Protein AF-A0A9E7F274-F1 (afdb_monomer)

Structure (mmCIF, N/CA/C/O backbone):
data_AF-A0A9E7F274-F1
#
_entry.id   AF-A0A9E7F274-F1
#
loop_
_atom_site.group_PDB
_atom_site.id
_atom_site.type_symbol
_atom_site.label_atom_id
_atom_site.label_alt_id
_atom_site.label_comp_id
_atom_site.label_asym_id
_atom_site.label_entity_id
_atom_site.label_seq_id
_atom_site.pdbx_PDB_ins_code
_atom_site.Cartn_x
_atom_site.Cartn_y
_atom_site.Cartn_z
_atom_site.occupancy
_atom_site.B_iso_or_equiv
_atom_site.auth_seq_id
_atom_site.auth_comp_id
_atom_site.auth_asym_id
_atom_site.auth_atom_id
_atom_site.pdbx_PDB_model_num
ATOM 1 N N . MET A 1 1 ? -22.987 -0.717 22.201 1.00 33.88 1 MET A N 1
ATOM 2 C CA . MET A 1 1 ? -22.288 -2.010 22.036 1.00 33.88 1 MET A CA 1
ATOM 3 C C . MET A 1 1 ? -21.193 -1.943 20.973 1.00 33.88 1 MET A C 1
ATOM 5 O O . MET A 1 1 ? -20.108 -2.429 21.254 1.00 33.88 1 MET A O 1
ATOM 9 N N . GLY A 1 2 ? -21.383 -1.214 19.862 1.00 38.44 2 GLY A N 1
ATOM 10 C CA . GLY A 1 2 ? -20.355 -1.051 18.817 1.00 38.44 2 GLY A CA 1
ATOM 11 C C . GLY A 1 2 ? -18.980 -0.506 19.251 1.00 38.44 2 GLY A C 1
ATOM 12 O O . GLY A 1 2 ? -17.988 -0.836 18.621 1.00 38.44 2 GLY A O 1
ATOM 13 N N . ALA A 1 3 ? -18.860 0.258 20.346 1.00 43.53 3 ALA A N 1
ATOM 14 C CA . ALA A 1 3 ? -17.564 0.789 20.802 1.00 43.53 3 ALA A CA 1
ATOM 15 C C . ALA A 1 3 ? -16.635 -0.263 21.448 1.00 43.53 3 ALA A C 1
ATOM 17 O O . ALA A 1 3 ? -15.419 -0.171 21.305 1.00 43.53 3 ALA A O 1
ATOM 18 N N . LEU A 1 4 ? -17.189 -1.260 22.153 1.00 42.47 4 LEU A N 1
ATOM 19 C CA . LEU A 1 4 ? -16.413 -2.358 22.758 1.00 42.47 4 LEU A CA 1
ATOM 20 C C . LEU A 1 4 ? -15.927 -3.335 21.685 1.00 42.47 4 LEU A C 1
ATOM 22 O O . LEU A 1 4 ? -14.764 -3.720 21.678 1.00 42.47 4 LEU A O 1
ATOM 26 N N . LEU A 1 5 ? -16.815 -3.641 20.742 1.00 50.41 5 LEU A N 1
ATOM 27 C CA . LEU A 1 5 ? -16.550 -4.424 19.541 1.00 50.41 5 LEU A CA 1
ATOM 28 C C . LEU A 1 5 ? -15.514 -3.763 18.631 1.00 50.41 5 LEU A C 1
ATOM 30 O O . LEU A 1 5 ? -14.523 -4.387 18.271 1.00 50.41 5 LEU A O 1
ATOM 34 N N . SER A 1 6 ? -15.690 -2.475 18.331 1.00 49.75 6 SER A N 1
ATOM 35 C CA . SER A 1 6 ? -14.724 -1.700 17.549 1.00 49.75 6 SER A CA 1
ATOM 36 C C . SER A 1 6 ? -13.352 -1.663 18.228 1.00 49.75 6 SER A C 1
ATOM 38 O O . SER A 1 6 ? -12.343 -1.918 17.582 1.00 49.75 6 SER A O 1
ATOM 40 N N . ARG A 1 7 ? -13.300 -1.457 19.555 1.00 53.03 7 ARG A N 1
ATOM 41 C CA . ARG A 1 7 ? -12.049 -1.534 20.332 1.00 53.03 7 ARG A CA 1
ATOM 42 C C . ARG A 1 7 ? -11.397 -2.912 20.299 1.00 53.03 7 ARG A C 1
ATOM 44 O O . ARG A 1 7 ? -10.175 -2.991 20.278 1.00 53.03 7 ARG A O 1
ATOM 51 N N . PHE A 1 8 ? -12.191 -3.975 20.338 1.00 57.56 8 PHE A N 1
ATOM 52 C CA . PHE A 1 8 ? -11.697 -5.345 20.283 1.00 57.56 8 PHE A CA 1
ATOM 53 C C . PHE A 1 8 ? -11.070 -5.659 18.918 1.00 57.56 8 PHE A C 1
ATOM 55 O O . PHE A 1 8 ? -9.929 -6.115 18.864 1.00 57.56 8 PHE A O 1
ATOM 62 N N . TRP A 1 9 ? -11.767 -5.336 17.825 1.00 53.75 9 TRP A N 1
ATOM 63 C CA . TRP A 1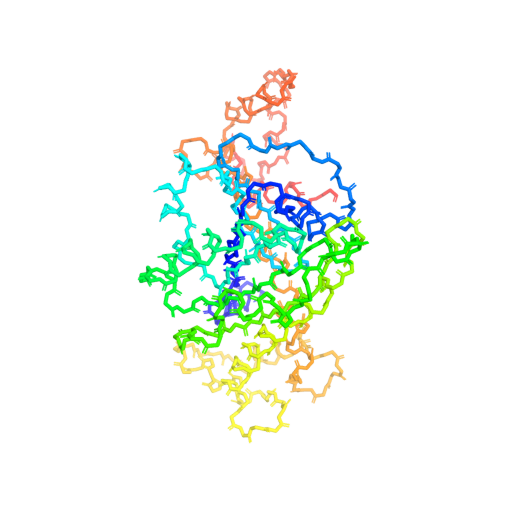 9 ? -11.236 -5.506 16.471 1.00 53.75 9 TRP A CA 1
ATOM 64 C C . TRP A 1 9 ? -10.012 -4.620 16.224 1.00 53.75 9 TRP A C 1
ATOM 66 O O . TRP A 1 9 ? -9.032 -5.103 15.680 1.00 53.75 9 TRP A O 1
ATOM 76 N N . PHE A 1 10 ? -10.015 -3.376 16.711 1.00 52.19 10 PHE A N 1
ATOM 77 C CA . PHE A 1 10 ? -8.857 -2.478 16.647 1.00 52.19 10 PHE A CA 1
ATOM 78 C C . PHE A 1 10 ? -7.639 -3.014 17.418 1.00 52.19 10 PHE A C 1
ATOM 80 O O . PHE A 1 10 ? -6.504 -2.850 16.986 1.00 52.19 10 PHE A O 1
ATOM 87 N N . MET A 1 11 ? -7.857 -3.666 18.565 1.00 54.25 11 MET A N 1
ATOM 88 C CA . MET A 1 11 ? -6.778 -4.257 19.366 1.00 54.25 11 MET A CA 1
ATOM 89 C C . MET A 1 11 ? -6.127 -5.455 18.670 1.00 54.25 11 MET A C 1
ATOM 91 O O . MET A 1 11 ? -4.929 -5.678 18.824 1.00 54.25 11 MET A O 1
ATOM 95 N N . LEU A 1 12 ? -6.920 -6.236 17.942 1.00 47.38 12 LEU A N 1
ATOM 96 C CA . LEU A 1 12 ? -6.452 -7.415 17.222 1.00 47.38 12 LEU A CA 1
ATOM 97 C C . LEU A 1 12 ? -5.895 -7.103 15.842 1.00 47.38 12 LEU A C 1
ATOM 99 O O . LEU A 1 12 ? -4.983 -7.785 15.381 1.00 47.38 12 LEU A O 1
ATOM 103 N N . PHE A 1 13 ? -6.453 -6.081 15.208 1.00 50.09 13 PHE A N 1
ATOM 104 C CA . PHE A 1 13 ? -6.160 -5.688 13.844 1.00 50.09 13 PHE A CA 1
ATOM 105 C C . PHE A 1 13 ? -6.074 -4.163 13.769 1.00 50.09 13 PHE A C 1
ATOM 107 O O . PHE A 1 13 ? -7.011 -3.505 13.303 1.00 50.09 13 PHE A O 1
ATOM 114 N N . PRO A 1 14 ? -4.975 -3.579 14.275 1.00 47.38 14 PRO A N 1
ATOM 115 C CA . PRO A 1 14 ? -4.680 -2.178 14.017 1.00 47.38 14 PRO A CA 1
ATOM 116 C C . PRO A 1 14 ? -4.651 -1.923 12.501 1.00 47.38 14 PRO A C 1
ATOM 118 O O . PRO A 1 14 ? -4.362 -2.832 11.721 1.00 47.38 14 PRO A O 1
ATOM 121 N N . ALA A 1 15 ? -4.972 -0.698 12.072 1.00 44.91 15 ALA A N 1
ATOM 122 C CA . ALA A 1 15 ? -4.818 -0.331 10.669 1.00 44.91 15 ALA A CA 1
ATOM 123 C C . ALA A 1 15 ? -3.362 -0.567 10.247 1.00 44.91 15 ALA A C 1
ATOM 125 O O . ALA A 1 15 ? -2.428 -0.060 10.869 1.00 44.91 15 ALA A O 1
ATOM 126 N N . ASN A 1 16 ? -3.173 -1.386 9.214 1.00 49.69 16 ASN A N 1
ATOM 127 C CA . ASN A 1 16 ? -1.846 -1.656 8.690 1.00 49.69 16 ASN A CA 1
ATOM 128 C C . ASN A 1 16 ? -1.448 -0.504 7.757 1.00 49.69 16 ASN A C 1
ATOM 130 O O . ASN A 1 16 ? -1.901 -0.424 6.613 1.00 49.69 16 ASN A O 1
ATOM 134 N N . GLU A 1 17 ? -0.595 0.392 8.248 1.00 51.53 17 GLU A N 1
ATOM 135 C CA . GLU A 1 17 ? 0.068 1.411 7.435 1.00 51.53 17 GLU A CA 1
ATOM 136 C C . GLU A 1 17 ? 1.253 0.792 6.679 1.00 51.53 17 GLU A C 1
ATOM 138 O O . GLU A 1 17 ? 2.284 0.455 7.267 1.00 51.53 17 GLU A O 1
ATOM 143 N N . TYR A 1 18 ? 1.152 0.668 5.352 1.00 59.50 18 TYR A N 1
ATOM 144 C CA . TYR A 1 18 ? 2.248 0.132 4.539 1.00 59.50 18 TYR A CA 1
ATOM 145 C C . TYR A 1 18 ? 3.101 1.244 3.951 1.00 59.50 18 TYR A C 1
ATOM 147 O O . TYR A 1 18 ? 2.911 1.711 2.829 1.00 59.50 18 TYR A O 1
ATOM 155 N N . LYS A 1 19 ? 4.155 1.598 4.674 1.00 62.47 19 LYS A N 1
ATOM 156 C CA . LYS A 1 19 ? 5.195 2.471 4.138 1.00 62.47 19 LYS A CA 1
ATOM 157 C C . LYS A 1 19 ? 5.901 1.850 2.921 1.00 62.47 19 LYS A C 1
ATOM 159 O O . LYS A 1 19 ? 6.598 0.841 3.059 1.00 62.47 19 LYS A O 1
ATOM 164 N N . ILE A 1 20 ? 5.768 2.477 1.747 1.00 68.31 20 ILE A N 1
ATOM 165 C CA . ILE A 1 20 ? 6.494 2.106 0.522 1.00 68.31 20 ILE A CA 1
ATOM 166 C C . ILE A 1 20 ? 7.382 3.242 0.051 1.00 68.31 20 ILE A C 1
ATOM 168 O O . ILE A 1 20 ? 6.904 4.314 -0.291 1.00 68.31 20 ILE A O 1
ATOM 172 N N . VAL A 1 21 ? 8.669 2.960 -0.105 1.00 73.81 21 VAL A N 1
ATOM 173 C CA . VAL A 1 21 ? 9.634 3.946 -0.597 1.00 73.81 21 VAL A CA 1
ATOM 174 C C . VAL A 1 21 ? 9.873 3.746 -2.087 1.00 73.81 21 VAL A C 1
ATOM 176 O O . VAL A 1 21 ? 10.185 2.640 -2.522 1.00 73.81 21 VAL A O 1
ATOM 179 N N . VAL A 1 22 ? 9.780 4.816 -2.880 1.00 76.06 22 VAL A N 1
ATOM 180 C CA . VAL A 1 22 ? 10.100 4.780 -4.314 1.00 76.06 22 VAL A CA 1
ATOM 181 C C . VAL A 1 22 ? 11.490 5.369 -4.548 1.00 76.06 22 VAL A C 1
ATOM 183 O O . VAL A 1 22 ? 11.760 6.520 -4.242 1.00 76.06 22 VAL A O 1
ATOM 186 N N . VAL A 1 23 ? 12.396 4.601 -5.140 1.00 84.00 23 VAL A N 1
ATOM 187 C CA . VAL A 1 23 ? 13.761 5.037 -5.470 1.00 84.00 23 VAL A CA 1
ATOM 188 C C . VAL A 1 23 ? 14.039 4.883 -6.956 1.00 84.00 23 VAL A C 1
ATOM 190 O O . VAL A 1 23 ? 13.337 4.182 -7.678 1.00 84.00 23 VAL A O 1
ATOM 193 N N . GLY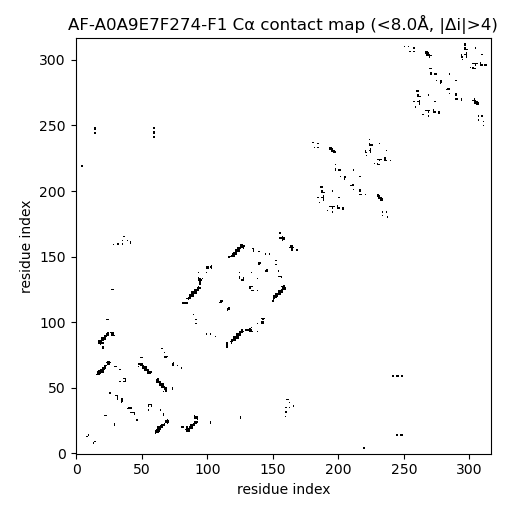 A 1 24 ? 15.071 5.561 -7.447 1.00 82.50 24 GLY A N 1
ATOM 194 C CA . GLY A 1 24 ? 15.428 5.534 -8.862 1.00 82.50 24 GLY A CA 1
ATOM 195 C C . GLY A 1 24 ? 16.210 6.769 -9.283 1.00 82.50 24 GLY A C 1
ATOM 196 O O . GLY A 1 24 ? 16.186 7.811 -8.619 1.00 82.50 24 GLY A O 1
ATOM 197 N N . LEU A 1 25 ? 16.899 6.668 -10.415 1.00 83.12 25 LEU A N 1
ATOM 198 C CA . LEU A 1 25 ? 17.671 7.782 -10.962 1.00 83.12 25 LEU A CA 1
ATOM 199 C C . LEU A 1 25 ? 16.765 8.934 -11.426 1.00 83.12 25 LEU A C 1
ATOM 201 O O . LEU A 1 25 ? 15.534 8.828 -11.502 1.00 83.12 25 LEU A O 1
ATOM 205 N N . ASP A 1 26 ? 17.374 10.084 -11.692 1.00 77.88 26 ASP A N 1
ATOM 206 C CA . ASP A 1 26 ? 16.682 11.226 -12.276 1.00 77.88 26 ASP A CA 1
ATOM 207 C C . ASP A 1 26 ? 16.093 10.843 -13.640 1.00 77.88 26 ASP A C 1
ATOM 209 O O . ASP A 1 26 ? 16.682 10.077 -14.404 1.00 77.88 26 ASP A O 1
ATOM 213 N N . ASN A 1 27 ? 14.894 11.357 -13.918 1.00 79.56 27 ASN A N 1
ATOM 214 C CA . ASN A 1 27 ? 14.110 11.075 -15.123 1.00 79.56 27 ASN A CA 1
ATOM 215 C C . ASN A 1 27 ? 13.662 9.614 -15.306 1.00 79.56 27 ASN A C 1
ATOM 217 O O . ASN A 1 27 ? 13.064 9.310 -16.336 1.00 79.56 27 ASN A O 1
ATOM 221 N N . ALA A 1 28 ? 13.851 8.727 -14.321 1.00 86.25 28 ALA A N 1
ATOM 222 C CA . ALA A 1 28 ? 13.368 7.343 -14.399 1.00 86.25 28 ALA A CA 1
ATOM 223 C C . ALA A 1 28 ? 11.833 7.217 -14.430 1.00 86.25 28 ALA A C 1
ATOM 225 O O . ALA A 1 28 ? 11.304 6.186 -14.835 1.00 86.25 28 ALA A O 1
ATOM 226 N N . GLY A 1 29 ? 11.117 8.280 -14.050 1.00 83.81 29 GLY A N 1
ATOM 227 C CA . GLY A 1 29 ? 9.655 8.325 -14.018 1.00 83.81 29 GLY A CA 1
ATOM 228 C C . GLY A 1 29 ? 9.054 8.041 -12.643 1.00 83.81 29 GLY A C 1
ATOM 229 O O . GLY A 1 29 ? 7.894 7.673 -12.583 1.00 83.81 29 GLY A O 1
ATOM 230 N N . LYS A 1 30 ? 9.815 8.216 -11.551 1.00 80.12 30 LYS A N 1
ATOM 231 C CA . LYS A 1 30 ? 9.343 8.028 -10.165 1.00 80.12 30 LYS A CA 1
ATOM 232 C C . LYS A 1 30 ? 8.074 8.823 -9.859 1.00 80.12 30 LYS A C 1
ATOM 234 O O . LYS A 1 30 ? 7.075 8.233 -9.478 1.00 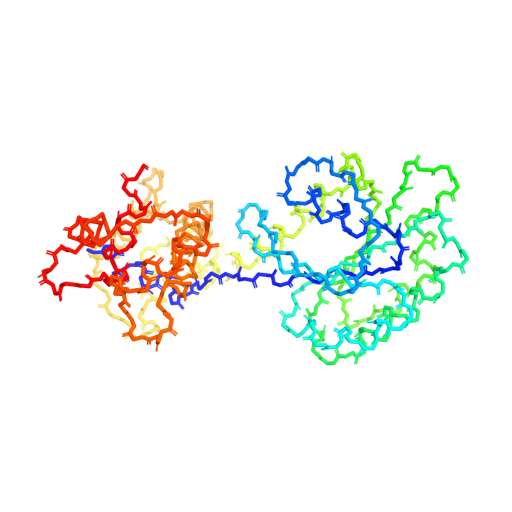80.12 30 LYS A O 1
ATOM 239 N N . THR A 1 31 ? 8.103 10.133 -10.100 1.00 71.56 31 THR A N 1
ATOM 240 C CA . THR A 1 31 ? 6.965 11.034 -9.884 1.00 71.56 31 THR A CA 1
ATOM 241 C C . THR A 1 31 ? 5.777 10.612 -10.748 1.00 71.56 31 THR A C 1
ATOM 243 O O . THR A 1 31 ? 4.676 10.454 -10.254 1.00 71.56 31 THR A O 1
ATOM 246 N N . THR A 1 32 ? 5.984 10.303 -12.030 1.00 76.00 32 THR A N 1
ATOM 247 C CA . THR A 1 32 ? 4.893 9.824 -12.898 1.00 76.00 32 THR A CA 1
ATOM 248 C C . THR A 1 32 ? 4.301 8.495 -12.412 1.00 76.00 32 THR A C 1
ATOM 250 O O . THR A 1 32 ? 3.086 8.347 -12.392 1.00 76.00 32 THR A O 1
ATOM 253 N N . THR A 1 33 ? 5.141 7.550 -11.979 1.00 71.25 33 THR A N 1
ATOM 254 C CA . THR A 1 33 ? 4.729 6.278 -11.363 1.00 71.25 33 THR A CA 1
ATOM 255 C C . THR A 1 33 ? 3.882 6.529 -10.114 1.00 71.25 33 THR A C 1
ATOM 257 O O . THR A 1 33 ? 2.830 5.918 -9.961 1.00 71.25 33 THR A O 1
ATOM 260 N N . LEU A 1 34 ? 4.305 7.461 -9.260 1.00 65.25 34 LEU A N 1
ATOM 261 C CA . LEU A 1 34 ? 3.613 7.865 -8.037 1.00 65.25 34 LEU A CA 1
ATOM 262 C C . LEU A 1 34 ? 2.238 8.471 -8.344 1.00 65.25 34 LEU A C 1
ATOM 264 O O . LEU A 1 34 ? 1.232 7.967 -7.858 1.00 65.25 34 LEU A O 1
ATOM 268 N N . TYR A 1 35 ? 2.164 9.476 -9.218 1.00 62.25 35 TYR A N 1
ATOM 269 C CA . TYR A 1 35 ? 0.894 10.112 -9.592 1.00 62.25 35 TYR A CA 1
ATOM 270 C C . TYR A 1 35 ? -0.064 9.125 -10.260 1.00 62.25 35 TYR A C 1
ATOM 272 O O . TYR A 1 35 ? -1.270 9.171 -10.021 1.00 62.25 35 TYR A O 1
ATOM 280 N N . LYS A 1 36 ? 0.465 8.190 -11.059 1.00 67.56 36 LYS A N 1
ATOM 281 C CA . LYS A 1 36 ? -0.352 7.158 -11.696 1.00 67.56 36 LYS A CA 1
ATOM 282 C C . LYS A 1 36 ? -0.921 6.163 -10.682 1.00 67.56 36 LYS A C 1
ATOM 284 O O . LYS A 1 36 ? -2.062 5.738 -10.849 1.00 67.56 36 LYS A O 1
ATOM 289 N N . LEU A 1 37 ? -0.159 5.832 -9.635 1.00 61.41 37 LEU A N 1
ATOM 290 C CA . LEU A 1 37 ? -0.638 5.057 -8.485 1.00 61.41 37 LEU A CA 1
ATOM 291 C C . LEU A 1 37 ? -1.659 5.841 -7.644 1.00 61.41 37 LEU A C 1
ATOM 293 O O . LEU A 1 37 ? -2.605 5.241 -7.145 1.00 61.41 37 LEU A O 1
ATOM 297 N N . HIS A 1 38 ? -1.490 7.161 -7.524 1.00 52.12 38 HIS A N 1
ATOM 298 C CA . HIS A 1 38 ? -2.289 8.020 -6.649 1.00 52.12 38 HIS A CA 1
ATOM 299 C C . HIS A 1 38 ? -3.639 8.446 -7.224 1.00 52.12 38 HIS A C 1
ATOM 301 O O . HIS A 1 38 ? -4.644 8.409 -6.524 1.00 52.12 38 HIS A O 1
ATOM 307 N N . LEU A 1 39 ? -3.679 8.852 -8.493 1.00 46.72 39 LEU A N 1
ATOM 308 C CA . LEU A 1 39 ? -4.830 9.566 -9.054 1.00 46.72 39 LEU A CA 1
ATOM 309 C C . LEU A 1 39 ? -5.533 8.792 -10.173 1.00 46.72 39 LEU A C 1
ATOM 311 O O . LEU A 1 39 ? -6.544 9.252 -10.693 1.00 46.72 39 LEU A O 1
ATOM 315 N N . GLY A 1 40 ? -4.970 7.665 -10.631 1.00 47.59 40 GLY A N 1
ATOM 316 C CA . GLY A 1 40 ? -5.406 6.979 -11.858 1.00 47.59 40 GLY A CA 1
ATOM 317 C C . GLY A 1 40 ? -5.160 7.784 -13.150 1.00 47.59 40 GLY A C 1
ATOM 318 O O . GLY A 1 40 ? -5.225 7.238 -14.258 1.00 47.59 40 GLY A O 1
ATOM 319 N N . GLU A 1 41 ? -4.795 9.060 -13.032 1.00 34.38 41 GLU A N 1
ATOM 320 C CA . GLU A 1 41 ? -4.576 10.007 -14.120 1.00 34.38 41 GLU A CA 1
ATOM 321 C C . GLU A 1 41 ? -3.088 10.275 -14.383 1.00 34.38 41 GLU A C 1
ATOM 323 O O . GLU A 1 41 ? -2.211 10.008 -13.563 1.00 34.38 41 GLU A O 1
ATOM 328 N N . VAL A 1 42 ? -2.792 10.765 -15.588 1.00 38.56 42 VAL A N 1
ATOM 329 C CA . VAL A 1 42 ? -1.426 11.044 -16.050 1.00 38.56 42 VAL A CA 1
ATOM 330 C C . VAL A 1 42 ? -1.148 12.529 -15.862 1.00 38.56 42 VAL A C 1
ATOM 332 O O . VAL A 1 42 ? -1.706 13.356 -16.581 1.00 38.56 42 VAL A O 1
ATOM 335 N N . VAL A 1 43 ? -0.264 12.870 -14.926 1.00 36.06 43 VAL A N 1
ATOM 336 C CA . VAL A 1 43 ? 0.184 14.252 -14.715 1.00 36.06 43 VAL A CA 1
ATOM 337 C C . VAL A 1 43 ? 1.540 14.454 -15.392 1.00 36.06 43 VAL A C 1
ATOM 339 O O . VAL A 1 43 ? 2.478 13.686 -15.180 1.00 36.06 43 VAL A O 1
ATOM 342 N N . ASN A 1 44 ? 1.656 15.487 -16.231 1.00 38.69 44 ASN A N 1
ATOM 343 C CA . ASN A 1 44 ? 2.938 15.896 -16.808 1.00 38.69 44 ASN A CA 1
ATOM 344 C C . ASN A 1 44 ? 3.777 16.590 -15.728 1.00 38.69 44 ASN A C 1
ATOM 346 O O . ASN A 1 44 ? 3.409 17.664 -15.257 1.00 38.69 44 ASN A O 1
ATOM 350 N N . THR A 1 45 ? 4.912 15.998 -15.356 1.00 42.22 45 THR A N 1
ATOM 351 C CA . THR A 1 45 ? 5.771 16.502 -14.274 1.00 42.22 45 THR A CA 1
ATOM 352 C C . THR A 1 45 ? 7.056 17.139 -14.810 1.00 42.22 45 THR A C 1
ATOM 354 O O . THR A 1 45 ? 7.585 16.740 -15.847 1.00 42.22 45 THR A O 1
ATOM 357 N N . SER A 1 46 ? 7.596 18.114 -14.077 1.00 36.28 46 SER A N 1
ATOM 358 C CA . SER A 1 46 ? 8.964 18.631 -14.266 1.00 36.28 46 SER A CA 1
ATOM 359 C C . SER A 1 46 ? 9.918 17.987 -13.244 1.00 36.28 46 SER A C 1
ATOM 361 O O . SER A 1 46 ? 9.437 17.545 -12.203 1.00 36.28 46 SER A O 1
ATOM 363 N N . PRO A 1 47 ? 11.242 17.905 -13.497 1.00 39.88 47 PRO A N 1
ATOM 364 C CA . PRO A 1 47 ? 12.183 17.252 -12.581 1.00 39.88 47 PRO A CA 1
ATOM 365 C C . PRO A 1 47 ? 12.146 17.843 -11.163 1.00 39.88 47 PRO A C 1
ATOM 367 O O . PRO A 1 47 ? 12.330 19.049 -10.990 1.00 39.88 47 PRO A O 1
ATOM 370 N N . THR A 1 48 ? 11.950 16.990 -10.157 1.00 47.22 48 THR A N 1
ATOM 371 C CA . THR A 1 48 ? 11.859 17.372 -8.740 1.00 47.22 48 THR A CA 1
ATOM 372 C C . THR A 1 48 ? 13.199 17.902 -8.213 1.00 47.22 48 THR A C 1
ATOM 374 O O . THR A 1 48 ? 14.256 17.302 -8.436 1.00 47.22 48 THR A O 1
ATOM 377 N N . ILE A 1 49 ? 13.173 19.033 -7.498 1.00 43.56 49 ILE A N 1
ATOM 378 C CA . ILE A 1 49 ? 14.338 19.611 -6.809 1.00 43.56 49 ILE A CA 1
ATOM 379 C C . ILE A 1 49 ? 14.253 19.223 -5.325 1.00 43.56 49 ILE A C 1
ATOM 381 O O . ILE A 1 49 ? 13.380 19.718 -4.622 1.00 43.56 49 ILE A O 1
ATOM 385 N N . GLY A 1 50 ? 15.170 18.382 -4.833 1.00 50.97 50 GLY A N 1
ATOM 386 C CA . GLY A 1 50 ? 15.228 17.980 -3.417 1.00 50.97 50 GLY A CA 1
ATOM 387 C C . GLY A 1 50 ? 14.632 16.595 -3.130 1.00 50.97 50 GLY A C 1
ATOM 388 O O . GLY A 1 50 ? 14.746 15.694 -3.960 1.00 50.97 50 GLY A O 1
ATOM 389 N N . SER A 1 51 ? 14.071 16.425 -1.930 1.00 48.47 51 SER A N 1
ATOM 390 C CA . SER A 1 51 ? 13.298 15.250 -1.502 1.00 48.47 51 SER A CA 1
ATOM 391 C C . SER A 1 51 ? 11.846 15.695 -1.347 1.00 48.47 51 SER A C 1
ATOM 393 O O . SER A 1 51 ? 11.607 16.647 -0.603 1.00 48.47 51 SER A O 1
ATOM 395 N N . ASN A 1 52 ? 10.912 15.068 -2.062 1.00 49.28 52 ASN A N 1
ATOM 396 C CA . ASN A 1 52 ? 9.480 15.333 -1.914 1.00 49.28 52 ASN A CA 1
ATOM 397 C C . ASN A 1 52 ? 8.813 14.110 -1.275 1.00 49.28 52 ASN A C 1
ATOM 399 O O . ASN A 1 52 ? 9.076 12.989 -1.708 1.00 49.28 52 ASN A O 1
ATOM 403 N N . VAL A 1 53 ? 7.988 14.324 -0.251 1.00 47.00 53 VAL A N 1
ATOM 404 C CA . VAL A 1 53 ? 7.111 13.283 0.301 1.00 47.00 53 VAL A CA 1
ATOM 405 C C . VAL A 1 53 ? 5.747 13.523 -0.285 1.00 47.00 53 VAL A C 1
ATOM 407 O O . VAL A 1 53 ? 5.188 14.601 -0.098 1.00 47.00 53 VAL A O 1
ATOM 410 N N . GLU A 1 54 ? 5.223 12.529 -0.976 1.00 51.16 54 GLU A N 1
ATOM 411 C CA . GLU A 1 54 ? 3.817 12.516 -1.333 1.00 51.16 54 GLU A CA 1
ATOM 412 C C . GLU A 1 54 ? 3.196 11.274 -0.714 1.00 51.16 54 GLU A C 1
ATOM 414 O O . GLU A 1 54 ? 3.667 10.150 -0.896 1.00 51.16 54 GLU A O 1
ATOM 419 N N . GLU A 1 55 ? 2.158 11.505 0.075 1.00 48.91 55 GLU A N 1
ATOM 420 C CA . GLU A 1 55 ? 1.350 10.446 0.641 1.00 48.91 55 GLU A CA 1
ATOM 421 C C . GLU A 1 55 ? 0.333 10.010 -0.409 1.00 48.91 55 GLU A C 1
ATOM 423 O O . GLU A 1 55 ? -0.436 10.815 -0.936 1.00 48.91 55 GLU A O 1
ATOM 428 N N . VAL A 1 56 ? 0.368 8.731 -0.756 1.00 49.50 56 VAL A N 1
ATOM 429 C CA . VAL A 1 56 ? -0.499 8.149 -1.768 1.00 49.50 56 VAL A CA 1
ATOM 430 C C . VAL A 1 56 ? -1.426 7.166 -1.092 1.00 49.50 56 VAL A C 1
ATOM 432 O O . VAL A 1 56 ? -0.964 6.223 -0.469 1.00 49.50 56 VAL A O 1
ATOM 435 N N . VAL A 1 57 ? -2.733 7.331 -1.262 1.00 46.56 57 VAL A N 1
ATOM 436 C CA . VAL A 1 57 ? -3.707 6.312 -0.860 1.00 46.56 57 VAL A CA 1
ATOM 437 C C . VAL A 1 57 ? -4.187 5.579 -2.111 1.00 46.56 57 VAL A C 1
ATOM 439 O O . VAL A 1 57 ? -4.734 6.204 -3.018 1.00 46.56 57 VAL A O 1
ATOM 442 N N . TYR A 1 58 ? -3.981 4.259 -2.193 1.00 44.06 58 TYR A N 1
ATOM 443 C CA . TYR A 1 58 ? -4.631 3.414 -3.206 1.00 44.06 58 TYR A CA 1
ATOM 444 C C . TYR A 1 58 ? -5.449 2.322 -2.523 1.00 44.06 58 TYR A C 1
ATOM 446 O O . TYR A 1 58 ? -4.921 1.501 -1.774 1.00 44.06 58 TYR A O 1
ATOM 454 N N . LYS A 1 59 ? -6.756 2.303 -2.815 1.00 47.12 59 LYS A N 1
ATOM 455 C CA . LYS A 1 59 ? -7.769 1.539 -2.070 1.00 47.12 59 LYS A CA 1
ATOM 456 C C . LYS A 1 59 ? -7.717 1.871 -0.571 1.00 47.12 59 LYS A C 1
ATOM 458 O O . LYS A 1 59 ? -8.193 2.928 -0.193 1.00 47.12 59 LYS A O 1
ATOM 463 N N . ASN A 1 60 ? -7.190 0.964 0.240 1.00 38.72 60 ASN A N 1
ATOM 464 C CA . ASN A 1 60 ? -7.100 1.003 1.701 1.00 38.72 60 ASN A CA 1
ATOM 465 C C . ASN A 1 60 ? -5.631 0.914 2.157 1.00 38.72 60 ASN A C 1
ATOM 467 O O . ASN A 1 60 ? -5.332 0.303 3.178 1.00 38.72 60 ASN A O 1
ATOM 471 N N . ILE A 1 61 ? -4.702 1.402 1.327 1.00 42.12 61 ILE A N 1
ATOM 472 C CA . ILE A 1 61 ? -3.262 1.347 1.582 1.00 42.12 61 ILE A CA 1
ATOM 473 C C . ILE A 1 61 ? -2.697 2.760 1.488 1.00 42.12 61 ILE A C 1
ATOM 475 O O . ILE A 1 61 ? -2.783 3.385 0.428 1.00 42.12 61 ILE A O 1
ATOM 479 N N . ARG A 1 62 ? -2.110 3.222 2.594 1.00 44.56 62 ARG A N 1
ATOM 480 C CA . ARG A 1 62 ? -1.409 4.501 2.733 1.00 44.56 62 ARG A CA 1
ATOM 481 C C . ARG A 1 62 ? 0.079 4.299 2.434 1.00 44.56 62 ARG A C 1
ATOM 483 O O . ARG A 1 62 ? 0.773 3.607 3.170 1.00 44.56 62 ARG A O 1
ATOM 490 N N . PHE A 1 63 ? 0.561 4.875 1.339 1.00 50.47 63 PHE A N 1
ATOM 491 C CA . PHE A 1 63 ? 1.943 4.805 0.871 1.00 50.47 63 PHE A CA 1
ATOM 492 C C . PHE A 1 63 ? 2.652 6.143 1.122 1.00 50.47 63 PHE A C 1
ATOM 494 O O . PHE A 1 63 ? 2.303 7.152 0.518 1.00 50.47 63 PHE A O 1
ATOM 501 N N . GLU A 1 64 ? 3.703 6.165 1.940 1.00 47.47 64 GLU A N 1
ATOM 502 C CA . GLU A 1 64 ? 4.606 7.325 2.016 1.00 47.47 64 GLU A CA 1
ATOM 503 C C . GLU A 1 64 ? 5.644 7.280 0.893 1.00 47.47 64 GLU A C 1
ATOM 505 O O . GLU A 1 64 ? 6.716 6.685 1.043 1.00 47.47 64 GLU A O 1
ATOM 510 N N . VAL A 1 65 ? 5.365 7.932 -0.231 1.00 49.84 65 VAL A N 1
ATOM 511 C CA . VAL A 1 65 ? 6.274 7.892 -1.367 1.00 49.84 65 VAL A CA 1
ATOM 512 C C . VAL A 1 65 ? 7.297 9.019 -1.291 1.00 49.84 65 VAL A C 1
ATOM 514 O O . VAL A 1 65 ? 6.997 10.202 -1.440 1.00 49.84 65 VAL A O 1
ATOM 517 N N . TRP A 1 66 ? 8.553 8.626 -1.126 1.00 50.03 66 TRP A N 1
ATOM 518 C CA . TRP A 1 66 ? 9.691 9.534 -1.140 1.00 50.03 66 TRP A CA 1
ATOM 519 C C . TRP A 1 66 ? 10.241 9.689 -2.563 1.00 50.03 66 TRP A C 1
ATOM 521 O O . TRP A 1 66 ? 10.986 8.835 -3.027 1.00 50.03 66 TRP A O 1
ATOM 531 N N . ASP A 1 67 ? 9.923 10.776 -3.271 1.00 51.00 67 ASP A N 1
ATOM 532 C CA . ASP A 1 67 ? 10.585 11.114 -4.540 1.00 51.00 67 ASP A CA 1
ATOM 533 C C . ASP A 1 67 ? 11.969 11.695 -4.248 1.00 51.00 67 ASP A C 1
ATOM 535 O O . ASP A 1 67 ? 12.173 12.903 -4.082 1.00 51.00 67 ASP A O 1
ATOM 539 N N . LEU A 1 68 ? 12.939 10.795 -4.128 1.00 54.91 68 LEU A N 1
ATOM 540 C CA . LEU A 1 68 ? 14.303 11.182 -3.837 1.00 54.91 68 LEU A CA 1
ATOM 541 C C . LEU A 1 68 ? 14.980 11.671 -5.122 1.00 54.91 68 LEU A C 1
ATOM 543 O O . LEU A 1 68 ? 15.128 10.925 -6.100 1.00 54.91 68 LEU A O 1
ATOM 547 N N . GLY A 1 69 ? 15.428 12.931 -5.120 1.00 53.97 69 GLY A N 1
ATOM 548 C CA . GLY A 1 69 ? 16.176 13.520 -6.225 1.00 53.97 69 GLY A CA 1
ATOM 549 C C . GLY A 1 69 ? 17.318 12.600 -6.665 1.00 53.97 69 GLY A C 1
ATOM 550 O O . GLY A 1 69 ? 18.245 12.320 -5.910 1.00 53.97 69 GLY A O 1
ATOM 551 N N . GLY A 1 70 ? 17.259 12.114 -7.907 1.00 54.00 70 GLY A N 1
ATOM 552 C CA . GLY A 1 70 ? 18.181 11.085 -8.407 1.00 54.00 70 GLY A CA 1
ATOM 553 C C . GLY A 1 70 ? 19.610 11.578 -8.671 1.00 54.00 70 GLY A C 1
ATOM 554 O O . GLY A 1 70 ? 20.477 10.789 -9.057 1.00 54.00 70 GLY A O 1
ATOM 555 N N . GLN A 1 71 ? 19.869 12.869 -8.440 1.00 58.44 71 GLN A N 1
ATOM 556 C CA . GLN A 1 71 ? 21.191 13.477 -8.536 1.00 58.44 71 GLN A CA 1
ATOM 557 C C . GLN A 1 71 ? 22.090 12.991 -7.396 1.00 58.44 71 GLN A C 1
ATOM 559 O O . GLN A 1 71 ? 21.686 12.962 -6.239 1.00 58.44 71 GLN A O 1
ATOM 564 N N . GLU A 1 72 ? 23.345 12.682 -7.720 1.00 56.53 72 GLU A N 1
ATOM 565 C CA . GLU A 1 72 ? 24.353 12.126 -6.803 1.00 56.53 72 GLU A CA 1
ATOM 566 C C . GLU A 1 72 ? 24.461 12.877 -5.460 1.00 56.53 72 GLU A C 1
ATOM 568 O O . GLU A 1 72 ? 24.606 12.262 -4.408 1.00 56.53 72 GLU A O 1
ATOM 573 N N . ARG A 1 73 ? 24.291 14.207 -5.475 1.00 55.38 73 ARG A N 1
ATOM 574 C CA . ARG A 1 73 ? 24.373 15.076 -4.286 1.00 55.38 73 ARG A CA 1
ATOM 575 C C . ARG A 1 73 ? 23.252 14.879 -3.259 1.00 55.38 73 ARG A C 1
ATOM 577 O O . ARG A 1 73 ? 23.424 15.306 -2.124 1.00 55.38 73 ARG A O 1
ATOM 584 N N . LEU A 1 74 ? 22.124 14.286 -3.650 1.00 57.47 74 LEU A N 1
ATOM 585 C CA . LEU A 1 74 ? 20.949 14.081 -2.794 1.00 57.47 74 LEU A CA 1
ATOM 586 C C . LEU A 1 74 ? 20.812 12.621 -2.325 1.00 57.47 74 LEU A C 1
ATOM 588 O O . LEU A 1 74 ? 19.949 12.315 -1.508 1.00 57.47 74 LEU A O 1
ATOM 592 N N . ARG A 1 75 ? 21.675 11.710 -2.801 1.00 61.97 75 ARG A N 1
ATOM 593 C CA . ARG A 1 75 ? 21.600 10.277 -2.455 1.00 61.97 75 ARG A CA 1
ATOM 594 C C . ARG A 1 75 ? 22.058 9.960 -1.036 1.00 61.97 75 ARG A C 1
ATOM 596 O O . ARG A 1 75 ? 21.637 8.971 -0.449 1.00 61.97 75 ARG A O 1
ATOM 603 N N . THR A 1 76 ? 22.874 10.828 -0.447 1.00 56.31 76 THR A N 1
ATOM 604 C CA . THR A 1 76 ? 23.354 10.698 0.935 1.00 56.31 76 THR A CA 1
ATOM 605 C C . THR A 1 76 ? 22.264 10.902 1.988 1.00 56.31 76 THR A C 1
ATOM 607 O O . THR A 1 76 ? 22.451 10.457 3.115 1.00 56.31 76 THR A O 1
ATOM 610 N N . SER A 1 77 ? 21.132 11.532 1.649 1.00 57.94 77 SER A N 1
ATOM 611 C CA . SER A 1 77 ? 20.011 11.749 2.575 1.00 57.94 77 SER A CA 1
ATOM 612 C C . SER A 1 77 ? 18.912 10.689 2.484 1.00 57.94 77 SER A C 1
ATOM 614 O O . SER A 1 77 ? 17.942 10.780 3.229 1.00 57.94 77 SER A O 1
ATOM 616 N N . TRP A 1 78 ? 19.038 9.688 1.600 1.00 62.56 78 TRP A N 1
ATOM 617 C CA . TRP A 1 78 ? 18.050 8.604 1.464 1.00 62.56 78 TRP A CA 1
ATOM 618 C C . TRP A 1 78 ? 17.843 7.858 2.789 1.00 62.56 78 TRP A C 1
ATOM 620 O O . TRP A 1 78 ? 16.745 7.386 3.074 1.00 62.56 78 TRP A O 1
ATOM 630 N N . THR A 1 79 ? 18.884 7.837 3.626 1.00 59.56 79 THR A N 1
ATOM 631 C CA . THR A 1 79 ? 18.936 7.128 4.906 1.00 59.56 79 THR A CA 1
ATOM 632 C C . THR A 1 79 ? 17.937 7.581 5.954 1.00 59.56 79 THR A C 1
ATOM 634 O O . THR A 1 79 ? 17.553 6.796 6.815 1.00 59.56 79 THR A O 1
ATOM 637 N N . THR A 1 80 ? 17.446 8.810 5.844 1.00 55.72 80 THR A N 1
ATOM 638 C CA . THR A 1 80 ? 16.473 9.370 6.785 1.00 55.72 80 THR A CA 1
ATOM 639 C C . THR A 1 80 ? 15.062 8.810 6.570 1.00 55.72 80 THR A C 1
ATOM 641 O O . THR A 1 80 ? 14.208 8.962 7.439 1.00 55.72 80 THR A O 1
ATOM 644 N N . TYR A 1 81 ? 14.798 8.169 5.427 1.00 60.16 81 TYR A N 1
ATOM 645 C CA . TYR A 1 81 ? 13.433 8.050 4.911 1.00 60.16 81 TYR A CA 1
ATOM 646 C C . TYR A 1 81 ? 12.901 6.627 4.787 1.00 60.16 81 TYR A C 1
ATOM 648 O O . TYR A 1 81 ? 11.689 6.436 4.826 1.00 60.16 81 TYR A O 1
ATOM 656 N N . TYR A 1 82 ? 13.770 5.618 4.731 1.00 66.25 82 TYR A N 1
ATOM 657 C CA . TYR A 1 82 ? 13.345 4.233 4.515 1.00 66.25 82 TYR A CA 1
ATOM 658 C C . TYR A 1 82 ? 13.136 3.394 5.781 1.00 66.25 82 TYR A C 1
ATOM 660 O O . TYR A 1 82 ? 12.785 2.219 5.682 1.00 66.25 82 TYR A O 1
ATOM 668 N N . ARG A 1 83 ? 13.294 3.971 6.977 1.00 66.62 83 ARG A N 1
ATOM 669 C CA . ARG A 1 83 ? 13.008 3.254 8.226 1.00 66.62 83 ARG A CA 1
ATOM 670 C C . ARG A 1 83 ? 11.529 2.873 8.315 1.00 66.62 83 ARG A C 1
ATOM 672 O O . ARG A 1 83 ? 10.667 3.739 8.150 1.00 66.62 83 ARG A O 1
ATOM 679 N N . GLY A 1 84 ? 11.275 1.593 8.598 1.00 61.59 84 GLY A N 1
ATOM 680 C CA . GLY A 1 84 ? 9.928 1.026 8.722 1.00 61.59 84 GLY A CA 1
ATOM 681 C C . GLY A 1 84 ? 9.234 0.749 7.386 1.00 61.59 84 GLY A C 1
ATOM 682 O O . GLY A 1 84 ? 8.014 0.652 7.359 1.00 61.59 84 GLY A O 1
ATOM 683 N N . SER A 1 85 ? 9.978 0.673 6.275 1.00 65.81 85 SER A N 1
ATOM 684 C CA . SER A 1 85 ? 9.383 0.424 4.955 1.00 65.81 85 SER A CA 1
ATOM 685 C C . SER A 1 85 ? 9.066 -1.053 4.752 1.00 65.81 85 SER A C 1
ATOM 687 O O . SER A 1 85 ? 9.937 -1.910 4.900 1.00 65.81 85 SER A O 1
ATOM 689 N N . HIS A 1 86 ? 7.841 -1.333 4.326 1.00 68.38 86 HIS A N 1
ATOM 690 C CA . HIS A 1 86 ? 7.362 -2.676 4.009 1.00 68.38 86 HIS A CA 1
ATOM 691 C C . HIS A 1 86 ? 7.768 -3.086 2.590 1.00 68.38 86 HIS A C 1
ATOM 693 O O . HIS A 1 86 ? 8.157 -4.229 2.356 1.00 68.38 86 HIS A O 1
ATOM 699 N N . ALA A 1 87 ? 7.772 -2.135 1.647 1.00 71.12 87 ALA A N 1
ATOM 700 C CA . ALA A 1 87 ? 8.300 -2.362 0.305 1.00 71.12 87 ALA A CA 1
ATOM 701 C C . ALA A 1 87 ? 9.150 -1.193 -0.217 1.00 71.12 87 ALA A C 1
ATOM 703 O O . ALA A 1 87 ? 8.975 -0.031 0.151 1.00 71.12 87 ALA A O 1
ATOM 704 N N . LEU A 1 88 ? 10.077 -1.518 -1.113 1.00 78.12 88 LEU A N 1
ATOM 705 C CA . LEU A 1 88 ? 10.929 -0.591 -1.845 1.00 78.12 88 LEU A CA 1
ATOM 706 C C . LEU A 1 88 ? 10.641 -0.756 -3.339 1.00 78.12 88 LEU A C 1
ATOM 708 O O . LEU A 1 88 ? 10.922 -1.810 -3.907 1.00 78.12 88 LEU A O 1
ATOM 712 N N . ILE A 1 89 ? 10.128 0.283 -3.993 1.00 83.31 89 ILE A N 1
ATOM 713 C CA . ILE A 1 89 ? 9.931 0.308 -5.443 1.00 83.31 89 ILE A CA 1
ATOM 714 C C . ILE A 1 89 ? 11.138 0.980 -6.106 1.00 83.31 89 ILE A C 1
ATOM 716 O O . ILE A 1 89 ? 11.322 2.188 -6.006 1.00 83.31 89 ILE A O 1
ATOM 720 N N . ALA A 1 90 ? 11.950 0.222 -6.836 1.00 88.50 90 ALA A N 1
ATOM 721 C CA . ALA A 1 90 ? 13.038 0.735 -7.659 1.00 88.50 90 ALA A CA 1
ATOM 722 C C . ALA A 1 90 ? 12.558 0.991 -9.098 1.00 88.50 90 ALA A C 1
ATOM 724 O O . ALA A 1 90 ? 12.360 0.056 -9.873 1.00 88.50 90 ALA A O 1
ATOM 725 N N . VAL A 1 91 ? 12.395 2.259 -9.478 1.00 90.69 91 VAL A N 1
ATOM 726 C CA . VAL A 1 91 ? 11.983 2.664 -10.831 1.00 90.69 91 VAL A CA 1
ATOM 727 C C . VAL A 1 91 ? 13.203 2.811 -11.732 1.00 90.69 91 VAL A C 1
ATOM 729 O O . VAL A 1 91 ? 14.086 3.640 -11.493 1.00 90.69 91 VAL A O 1
ATOM 732 N N . ILE A 1 92 ? 13.228 2.017 -12.799 1.00 94.31 92 ILE A N 1
ATOM 733 C CA . ILE A 1 92 ? 14.323 1.932 -13.762 1.00 94.31 92 ILE A CA 1
ATOM 734 C C . ILE A 1 92 ? 13.880 2.543 -15.087 1.00 94.31 92 ILE A C 1
ATOM 736 O O . ILE A 1 92 ? 12.878 2.124 -15.664 1.00 94.31 92 ILE A O 1
ATOM 740 N N . ASP A 1 93 ? 14.655 3.497 -15.603 1.00 94.38 93 ASP A N 1
ATOM 741 C CA . ASP A 1 93 ? 14.535 3.900 -17.002 1.00 94.38 93 ASP A CA 1
ATOM 742 C C . ASP A 1 93 ? 15.083 2.783 -17.893 1.00 94.38 93 ASP A C 1
ATOM 744 O O . ASP A 1 93 ? 16.298 2.600 -18.002 1.00 94.38 93 ASP A O 1
ATOM 748 N N . SER A 1 94 ? 14.195 2.037 -18.546 1.00 97.81 94 SER A N 1
ATOM 749 C CA . SER A 1 94 ? 14.604 0.911 -19.387 1.00 97.81 94 SER A CA 1
ATOM 750 C C . SER A 1 94 ? 15.393 1.353 -20.623 1.00 97.81 94 SER A C 1
ATOM 752 O O . SER A 1 94 ? 16.096 0.541 -21.217 1.00 97.81 94 SER A O 1
ATOM 754 N N . THR A 1 95 ? 15.333 2.628 -21.014 1.00 96.31 95 THR A N 1
ATOM 755 C CA . THR A 1 95 ? 16.111 3.161 -22.144 1.00 96.31 95 THR A CA 1
ATOM 756 C C . THR A 1 95 ? 17.526 3.591 -21.741 1.00 96.31 95 THR A C 1
ATOM 758 O O . THR A 1 95 ? 18.406 3.725 -22.594 1.00 96.31 95 THR A O 1
ATOM 761 N N . ASP A 1 96 ? 17.796 3.740 -20.441 1.00 94.50 96 ASP A N 1
ATOM 762 C CA . ASP A 1 96 ? 19.058 4.271 -19.930 1.00 94.50 96 ASP A CA 1
ATOM 763 C C . ASP A 1 96 ? 20.082 3.179 -19.598 1.00 94.50 96 ASP A C 1
ATOM 765 O O . ASP A 1 96 ? 20.473 2.929 -18.452 1.00 94.50 96 ASP A O 1
ATOM 769 N N . ARG A 1 97 ? 20.560 2.520 -20.653 1.00 95.31 97 ARG A N 1
ATOM 770 C CA . ARG A 1 97 ? 21.589 1.472 -20.556 1.00 95.31 97 ARG A CA 1
ATOM 771 C C . ARG A 1 97 ? 22.909 1.990 -19.973 1.00 95.31 97 ARG A C 1
ATOM 773 O O . ARG A 1 97 ? 23.651 1.225 -19.366 1.00 95.31 97 ARG A O 1
ATOM 780 N N . ALA A 1 98 ? 23.218 3.276 -20.153 1.00 93.81 98 ALA A N 1
ATOM 781 C CA . ALA A 1 98 ? 24.483 3.863 -19.716 1.00 93.81 98 ALA A CA 1
ATOM 782 C C . ALA A 1 98 ? 24.568 4.006 -18.189 1.00 93.81 98 ALA A C 1
ATOM 784 O O . ALA A 1 98 ? 25.651 3.860 -17.620 1.00 93.81 98 ALA A O 1
ATOM 785 N N . ARG A 1 99 ? 23.437 4.276 -17.522 1.00 91.25 99 ARG A N 1
ATOM 786 C CA . ARG A 1 99 ? 23.391 4.521 -16.072 1.00 91.25 99 ARG A CA 1
ATOM 787 C C . ARG A 1 99 ? 22.876 3.338 -15.247 1.00 91.25 99 ARG A C 1
ATOM 789 O O . ARG A 1 99 ? 22.852 3.436 -14.023 1.00 91.25 99 ARG A O 1
ATOM 796 N N . ILE A 1 100 ? 22.548 2.199 -15.862 1.00 93.31 100 ILE A N 1
ATOM 797 C CA . ILE A 1 100 ? 22.026 1.021 -15.143 1.00 93.31 100 ILE A CA 1
ATOM 798 C C . ILE A 1 100 ? 22.972 0.512 -14.040 1.00 93.31 100 ILE A C 1
ATOM 800 O O . ILE A 1 100 ? 22.519 0.153 -12.956 1.00 93.31 100 ILE A O 1
ATOM 804 N N . ASN A 1 101 ? 24.291 0.569 -14.260 1.00 91.25 101 ASN A N 1
ATOM 805 C CA . ASN A 1 101 ? 25.278 0.170 -13.250 1.00 91.25 101 ASN A CA 1
ATOM 806 C C . ASN A 1 101 ? 25.293 1.116 -12.043 1.00 91.25 101 ASN A C 1
ATOM 808 O O . ASN A 1 101 ? 25.477 0.667 -10.919 1.00 91.25 101 ASN A O 1
ATOM 812 N N . ILE A 1 102 ? 25.030 2.410 -12.256 1.00 89.12 102 ILE A N 1
ATOM 813 C CA . ILE A 1 102 ? 24.877 3.366 -11.153 1.00 89.12 102 ILE A CA 1
ATOM 814 C C . ILE A 1 102 ? 23.671 2.951 -10.307 1.00 89.12 102 ILE A C 1
ATOM 816 O O . ILE A 1 102 ? 23.763 2.904 -9.088 1.00 89.12 102 ILE A O 1
ATOM 820 N N . MET A 1 103 ? 22.554 2.596 -10.949 1.00 89.81 103 MET A N 1
ATOM 821 C CA . MET A 1 103 ? 21.355 2.155 -10.237 1.00 89.81 103 MET A CA 1
ATOM 822 C C . MET A 1 103 ? 21.565 0.836 -9.483 1.00 89.81 103 MET A C 1
ATOM 824 O O . MET A 1 103 ? 21.053 0.683 -8.378 1.00 89.81 103 MET A O 1
ATOM 828 N N . LYS A 1 104 ? 22.355 -0.091 -10.037 1.00 93.94 104 LYS A N 1
ATOM 829 C CA . LYS A 1 104 ? 22.784 -1.303 -9.330 1.00 93.94 104 LYS A CA 1
ATOM 830 C C . LYS A 1 104 ? 23.523 -0.956 -8.040 1.00 93.94 104 LYS A C 1
ATOM 832 O O . LYS A 1 104 ? 23.135 -1.430 -6.977 1.00 93.94 104 LYS A O 1
ATOM 837 N N . ASP A 1 105 ? 24.557 -0.124 -8.124 1.00 89.38 105 ASP A N 1
ATOM 838 C CA . ASP A 1 105 ? 25.369 0.230 -6.958 1.00 89.38 105 ASP A CA 1
ATOM 839 C C . ASP A 1 105 ? 24.535 0.939 -5.879 1.00 89.38 105 ASP A C 1
ATOM 841 O O . ASP A 1 105 ? 24.709 0.674 -4.689 1.00 89.38 105 ASP A O 1
ATOM 845 N N . GLU A 1 106 ? 23.592 1.798 -6.280 1.00 85.44 106 GLU A N 1
ATOM 846 C CA . GLU A 1 106 ? 22.643 2.442 -5.365 1.00 85.44 106 GLU A CA 1
ATOM 847 C C . GLU A 1 106 ? 21.680 1.441 -4.712 1.00 85.44 106 GLU A C 1
ATOM 849 O O . GLU A 1 106 ? 21.502 1.471 -3.494 1.00 85.44 106 GLU A O 1
ATOM 854 N N . LEU A 1 107 ? 21.087 0.529 -5.491 1.00 89.94 107 LEU A N 1
ATOM 855 C CA . LEU A 1 107 ? 20.158 -0.476 -4.972 1.00 89.94 107 LEU A CA 1
ATOM 856 C C . LEU A 1 107 ? 20.844 -1.380 -3.944 1.00 89.94 107 LEU A C 1
ATOM 858 O O . LEU A 1 107 ? 20.328 -1.567 -2.849 1.00 89.94 107 LEU A O 1
ATOM 862 N N . PHE A 1 108 ? 22.036 -1.897 -4.250 1.00 91.31 108 PHE A N 1
ATOM 863 C CA . PHE A 1 108 ? 22.771 -2.754 -3.315 1.00 91.31 108 PHE A CA 1
ATOM 864 C C . PHE A 1 108 ? 23.233 -2.002 -2.069 1.00 91.31 108 PHE A C 1
ATOM 866 O O . PHE A 1 108 ? 23.265 -2.587 -0.990 1.00 91.31 108 PHE A O 1
ATOM 873 N N . ARG A 1 109 ? 23.569 -0.714 -2.191 1.00 86.12 109 ARG A N 1
ATOM 874 C CA . ARG A 1 109 ? 23.898 0.123 -1.033 1.00 86.12 109 ARG A CA 1
ATOM 875 C C . ARG A 1 109 ? 22.693 0.309 -0.115 1.00 86.12 109 ARG A C 1
ATOM 877 O O . ARG A 1 109 ? 22.857 0.222 1.097 1.00 86.12 109 ARG A O 1
ATOM 884 N N . LEU A 1 110 ? 21.509 0.544 -0.681 1.00 84.75 110 LEU A N 1
ATOM 885 C CA . LEU A 1 110 ? 20.264 0.647 0.081 1.00 84.75 110 LEU A CA 1
ATOM 886 C C . LEU A 1 110 ? 19.958 -0.660 0.814 1.00 84.75 110 LEU A C 1
ATOM 888 O O . LEU A 1 110 ? 19.814 -0.651 2.031 1.00 84.75 110 LEU A O 1
ATOM 892 N N . LEU A 1 111 ? 19.941 -1.788 0.100 1.00 86.81 111 LEU A N 1
ATOM 893 C CA . LEU A 1 111 ? 19.578 -3.095 0.664 1.00 86.81 111 LEU A CA 1
ATOM 894 C C . LEU A 1 111 ? 20.563 -3.617 1.726 1.00 86.81 111 LEU A C 1
ATOM 896 O O . LEU A 1 111 ? 20.254 -4.559 2.443 1.00 86.81 111 LEU A O 1
ATOM 900 N N . GLN A 1 112 ? 21.750 -3.021 1.858 1.00 86.94 112 GLN A N 1
ATOM 901 C CA . GLN A 1 112 ? 22.677 -3.331 2.953 1.00 86.94 112 GLN A CA 1
ATOM 902 C C . GLN A 1 112 ? 22.300 -2.659 4.280 1.00 86.94 112 GLN A C 1
ATOM 904 O O . GLN A 1 112 ? 22.904 -2.964 5.310 1.00 86.94 112 GLN A O 1
ATOM 909 N N . HIS A 1 113 ? 21.349 -1.726 4.277 1.00 84.69 113 HIS A N 1
ATOM 910 C CA . HIS A 1 113 ? 20.951 -1.023 5.485 1.00 84.69 113 HIS A CA 1
ATOM 911 C C . HIS A 1 113 ? 19.993 -1.872 6.329 1.00 84.69 113 HIS A C 1
ATOM 913 O O . HIS A 1 113 ? 18.977 -2.341 5.826 1.00 84.69 113 HIS A O 1
ATOM 919 N N . GLY A 1 114 ? 20.274 -2.017 7.629 1.00 77.06 114 GLY A N 1
ATOM 920 C CA . GLY A 1 114 ? 19.479 -2.872 8.527 1.00 77.06 114 GLY A CA 1
ATOM 921 C C . GLY A 1 114 ? 18.007 -2.463 8.651 1.00 77.06 114 GLY A C 1
ATOM 922 O O . GLY A 1 114 ? 17.143 -3.310 8.818 1.00 77.06 114 GLY A O 1
ATOM 923 N N . ASP A 1 115 ? 17.698 -1.176 8.471 1.00 78.44 115 ASP A N 1
ATOM 924 C CA . ASP A 1 115 ? 16.310 -0.679 8.449 1.00 78.44 115 ASP A CA 1
ATOM 925 C C . ASP A 1 115 ? 15.455 -1.235 7.291 1.00 78.44 115 ASP A C 1
ATOM 927 O O . ASP A 1 115 ? 14.242 -1.034 7.298 1.00 78.44 115 ASP A O 1
ATOM 931 N N . LEU A 1 116 ? 16.073 -1.890 6.301 1.00 77.62 116 LEU A N 1
ATOM 932 C CA . LEU A 1 116 ? 15.401 -2.505 5.158 1.00 77.62 116 LEU A CA 1
ATOM 933 C C . LEU A 1 116 ? 15.368 -4.040 5.227 1.00 77.62 116 LEU A C 1
ATOM 935 O O . LEU A 1 116 ? 14.837 -4.651 4.311 1.00 77.62 116 LEU A O 1
ATOM 939 N N . GLU A 1 117 ? 15.898 -4.684 6.274 1.00 72.50 117 GLU A N 1
ATOM 940 C CA . GLU A 1 117 ? 16.125 -6.146 6.342 1.00 72.50 117 GLU A CA 1
ATOM 941 C C . GLU A 1 117 ? 14.894 -7.019 6.012 1.00 72.50 117 GLU A C 1
ATOM 943 O O . GLU A 1 117 ? 15.050 -8.144 5.543 1.00 72.50 117 GLU A O 1
ATOM 948 N N . HIS A 1 118 ? 13.675 -6.504 6.200 1.00 64.44 118 HIS A N 1
ATOM 949 C CA . HIS A 1 118 ? 12.416 -7.210 5.914 1.00 64.44 118 HIS A CA 1
ATOM 950 C C . HIS A 1 118 ? 11.614 -6.612 4.749 1.00 64.44 118 HIS A C 1
ATOM 952 O O . HIS A 1 118 ? 10.471 -6.991 4.512 1.00 64.44 118 HIS A O 1
ATOM 958 N N . THR A 1 119 ? 12.194 -5.664 4.017 1.00 69.00 119 THR A N 1
ATOM 959 C CA . THR A 1 119 ? 11.512 -4.939 2.946 1.00 69.00 119 THR A CA 1
ATOM 960 C C . THR A 1 119 ? 11.473 -5.759 1.657 1.00 69.00 119 THR A C 1
ATOM 962 O O . THR A 1 119 ? 12.514 -6.214 1.175 1.00 69.00 119 THR A O 1
ATOM 965 N N . VAL A 1 120 ? 10.295 -5.872 1.040 1.00 74.31 120 VAL A N 1
ATOM 966 C CA . VAL A 1 120 ? 10.121 -6.468 -0.296 1.00 74.31 120 VAL A CA 1
ATOM 967 C C . VAL A 1 120 ? 10.612 -5.503 -1.376 1.00 74.31 120 VAL A C 1
ATOM 969 O O . VAL A 1 120 ? 10.310 -4.311 -1.342 1.00 74.31 120 VAL A O 1
ATOM 972 N N . VAL A 1 121 ? 11.344 -5.996 -2.376 1.00 80.88 121 VAL A N 1
ATOM 973 C CA . VAL A 1 121 ? 11.912 -5.160 -3.446 1.00 80.88 121 VAL A CA 1
ATOM 974 C C . VAL A 1 121 ? 11.131 -5.324 -4.750 1.00 80.88 121 VAL A C 1
ATOM 976 O O . VAL A 1 121 ? 11.170 -6.364 -5.404 1.00 80.88 121 VAL A O 1
ATOM 979 N N . LEU A 1 122 ? 10.465 -4.264 -5.193 1.00 82.19 122 LEU A N 1
ATOM 980 C CA . LEU A 1 122 ? 9.745 -4.223 -6.462 1.00 82.19 122 LEU A CA 1
ATOM 981 C C . LEU A 1 122 ? 10.530 -3.399 -7.482 1.00 82.19 122 LEU A C 1
ATOM 983 O O . LEU A 1 122 ? 10.753 -2.210 -7.297 1.00 82.19 122 LEU A O 1
ATOM 987 N N . VAL A 1 123 ? 10.938 -4.001 -8.591 1.00 89.75 123 VAL A N 1
ATOM 988 C CA . VAL A 1 123 ? 11.660 -3.314 -9.665 1.00 89.75 123 VAL A CA 1
ATOM 989 C C . VAL A 1 123 ? 10.692 -2.990 -10.796 1.00 89.75 123 VAL A C 1
ATOM 991 O O . VAL A 1 123 ? 10.122 -3.880 -11.424 1.00 89.75 123 VAL A O 1
ATOM 994 N N . PHE A 1 124 ? 10.509 -1.705 -11.078 1.00 90.62 124 PHE A N 1
ATOM 995 C CA . PHE A 1 124 ? 9.685 -1.234 -12.185 1.00 90.62 124 PHE A CA 1
ATOM 996 C C . PHE A 1 124 ? 10.596 -0.984 -13.380 1.00 90.62 124 PHE A C 1
ATOM 998 O O . PHE A 1 124 ? 11.320 0.012 -13.426 1.00 90.62 124 PHE A O 1
ATOM 1005 N N . ALA A 1 125 ? 10.557 -1.891 -14.353 1.00 95.62 125 ALA A N 1
ATOM 1006 C CA . ALA A 1 125 ? 11.168 -1.688 -15.658 1.00 95.62 125 ALA A CA 1
ATOM 1007 C C . ALA A 1 125 ? 10.285 -0.716 -16.449 1.00 95.62 125 ALA A C 1
ATOM 1009 O O . ALA A 1 125 ? 9.410 -1.137 -17.201 1.00 95.62 125 ALA A O 1
ATOM 1010 N N . ASN A 1 126 ? 10.472 0.584 -16.217 1.00 94.44 126 ASN A N 1
ATOM 1011 C CA . ASN A 1 126 ? 9.616 1.647 -16.734 1.00 94.44 126 ASN A CA 1
ATOM 1012 C C . ASN A 1 126 ? 10.043 2.092 -18.140 1.00 94.44 126 ASN A C 1
ATOM 1014 O O . ASN A 1 126 ? 11.187 1.885 -18.549 1.00 94.44 126 ASN A O 1
ATOM 1018 N N . LYS A 1 127 ? 9.141 2.771 -18.852 1.00 95.50 127 LYS A N 1
ATOM 1019 C CA . LYS A 1 127 ? 9.312 3.257 -20.232 1.00 95.50 127 LYS A CA 1
ATOM 1020 C C . LYS A 1 127 ? 9.427 2.146 -21.280 1.00 95.50 127 LYS A C 1
ATOM 1022 O O . LYS A 1 127 ? 10.160 2.275 -22.260 1.00 95.50 127 LYS A O 1
ATOM 1027 N N . GLN A 1 128 ? 8.719 1.037 -21.067 1.00 96.50 128 GLN A N 1
ATOM 1028 C CA . GLN A 1 128 ? 8.676 -0.090 -22.013 1.00 96.50 128 GLN A CA 1
ATOM 1029 C C . GLN A 1 128 ? 7.959 0.248 -23.329 1.00 96.50 128 GLN A C 1
ATOM 1031 O O . GLN A 1 128 ? 8.083 -0.485 -24.304 1.00 96.50 128 GLN A O 1
ATOM 1036 N N . ASP A 1 129 ? 7.245 1.371 -23.377 1.00 93.44 129 ASP A N 1
ATOM 1037 C CA . ASP A 1 129 ? 6.649 1.938 -24.587 1.00 93.44 129 ASP A CA 1
ATOM 1038 C C . ASP A 1 129 ? 7.692 2.492 -25.575 1.00 93.44 129 ASP A C 1
ATOM 1040 O O . ASP A 1 129 ? 7.403 2.659 -26.763 1.00 93.44 129 ASP A O 1
ATOM 1044 N N . LEU A 1 130 ? 8.912 2.774 -25.107 1.00 93.69 130 LEU A N 1
ATOM 1045 C CA . LEU A 1 130 ? 9.959 3.381 -25.916 1.00 93.69 130 LEU A CA 1
ATOM 1046 C C . LEU A 1 130 ? 10.810 2.336 -26.643 1.00 93.69 130 LEU A C 1
ATOM 1048 O O . LEU A 1 130 ? 11.125 1.257 -26.140 1.00 93.69 130 LEU A O 1
ATOM 1052 N N . LYS A 1 131 ? 11.247 2.701 -27.851 1.00 92.12 131 LYS A N 1
ATOM 1053 C CA . LYS A 1 131 ? 12.160 1.880 -28.648 1.00 92.12 131 LYS A CA 1
ATOM 1054 C C . LYS A 1 131 ? 13.499 1.706 -27.918 1.00 92.12 131 LYS A C 1
ATOM 1056 O O . LYS A 1 131 ? 13.982 2.629 -27.272 1.00 92.12 131 LYS A O 1
ATOM 1061 N N . ASP A 1 132 ? 14.099 0.526 -28.069 1.00 92.06 132 ASP A N 1
ATOM 1062 C CA . ASP A 1 132 ? 15.397 0.136 -27.493 1.00 92.06 132 ASP A CA 1
ATOM 1063 C C . ASP A 1 132 ? 15.416 -0.022 -25.955 1.00 92.06 132 ASP A C 1
ATOM 1065 O O . ASP A 1 132 ? 16.479 -0.285 -25.371 1.00 92.06 132 ASP A O 1
ATOM 1069 N N . ALA A 1 133 ? 14.243 0.053 -25.307 1.00 96.81 133 ALA A N 1
ATOM 1070 C CA . ALA A 1 133 ? 14.065 -0.275 -23.897 1.00 96.81 133 ALA A CA 1
ATOM 1071 C C . ALA A 1 133 ? 14.593 -1.687 -23.585 1.00 96.81 133 ALA A C 1
ATOM 1073 O O . ALA A 1 133 ? 14.319 -2.652 -24.299 1.00 96.81 133 ALA A O 1
ATOM 1074 N N . MET A 1 134 ? 15.379 -1.803 -22.515 1.00 98.25 134 MET A N 1
ATOM 1075 C CA . MET A 1 134 ? 15.796 -3.081 -21.949 1.00 98.25 134 MET A CA 1
ATOM 1076 C C . MET A 1 134 ? 14.570 -3.867 -21.498 1.00 98.25 134 MET A C 1
ATOM 1078 O O . MET A 1 134 ? 13.737 -3.354 -20.756 1.00 98.25 134 MET A O 1
ATOM 1082 N N . SER A 1 135 ? 14.491 -5.131 -21.889 1.00 97.25 135 SER A N 1
ATOM 1083 C CA . SER A 1 135 ? 13.515 -6.067 -21.341 1.00 97.25 135 SER A CA 1
ATOM 1084 C C . SER A 1 135 ? 13.730 -6.281 -19.830 1.00 97.25 135 SER A C 1
ATOM 1086 O O . SER A 1 135 ? 14.848 -6.118 -19.328 1.00 97.25 135 SER A O 1
ATOM 1088 N N . PRO A 1 136 ? 12.703 -6.728 -19.081 1.00 94.31 136 PRO A N 1
ATOM 1089 C CA . PRO A 1 136 ? 12.861 -7.110 -17.675 1.00 94.31 136 PRO A CA 1
ATOM 1090 C C . PRO A 1 136 ? 13.977 -8.136 -17.434 1.00 94.31 136 PRO A C 1
ATOM 1092 O O . PRO A 1 136 ? 14.670 -8.069 -16.423 1.00 94.31 136 PRO A O 1
ATOM 1095 N N . ALA A 1 137 ? 14.197 -9.059 -18.373 1.00 94.44 137 ALA A N 1
ATOM 1096 C CA . ALA A 1 137 ? 15.294 -10.020 -18.290 1.00 94.44 137 ALA A CA 1
ATOM 1097 C C . ALA A 1 137 ? 16.666 -9.324 -18.354 1.00 94.44 137 ALA A C 1
ATOM 1099 O O . ALA A 1 137 ? 17.504 -9.542 -17.482 1.00 94.44 137 ALA A O 1
ATOM 1100 N N . GLU A 1 138 ? 16.871 -8.416 -19.316 1.00 97.25 138 GLU A N 1
ATOM 1101 C CA . GLU A 1 138 ? 18.115 -7.636 -19.414 1.00 97.25 138 GLU A CA 1
ATOM 1102 C C . GLU A 1 138 ? 18.369 -6.793 -18.156 1.00 97.25 138 GLU A C 1
ATOM 1104 O O . GLU A 1 138 ? 19.503 -6.725 -17.683 1.00 97.25 138 GLU A O 1
ATOM 1109 N N . ILE A 1 139 ? 17.326 -6.177 -17.586 1.00 97.62 139 ILE A N 1
ATOM 1110 C CA . ILE A 1 139 ? 17.441 -5.384 -16.350 1.00 97.62 139 ILE A CA 1
ATOM 1111 C C . ILE A 1 139 ? 17.774 -6.284 -15.156 1.00 97.62 139 ILE A C 1
ATOM 1113 O O . ILE A 1 139 ? 18.611 -5.920 -14.332 1.00 97.62 139 ILE A O 1
ATOM 1117 N N . THR A 1 140 ? 17.166 -7.470 -15.077 1.00 93.62 140 THR A N 1
ATOM 1118 C CA . THR A 1 140 ? 17.439 -8.464 -14.024 1.00 93.62 140 THR A CA 1
ATOM 1119 C C . THR A 1 140 ? 18.914 -8.847 -13.998 1.00 93.62 140 THR A C 1
ATOM 1121 O O . THR A 1 140 ? 19.530 -8.871 -12.928 1.00 93.62 140 THR A O 1
ATOM 1124 N N . ASP A 1 141 ? 19.495 -9.094 -15.171 1.00 96.19 141 ASP A N 1
ATOM 1125 C CA . ASP A 1 141 ? 20.907 -9.439 -15.312 1.00 96.19 141 ASP A CA 1
ATOM 1126 C C . ASP A 1 141 ? 21.811 -8.234 -15.022 1.00 96.19 141 ASP A C 1
ATOM 1128 O O . ASP A 1 141 ? 22.756 -8.345 -14.231 1.00 96.19 141 ASP A O 1
ATOM 1132 N N . ALA A 1 142 ? 21.490 -7.066 -15.591 1.00 96.12 142 ALA A N 1
ATOM 1133 C CA . ALA A 1 142 ? 22.270 -5.840 -15.430 1.00 96.12 142 ALA A CA 1
ATOM 1134 C C . ALA A 1 142 ? 22.336 -5.371 -13.969 1.00 96.12 142 ALA A C 1
ATOM 1136 O O . ALA A 1 142 ? 23.409 -5.011 -13.488 1.00 96.12 142 ALA A O 1
ATOM 1137 N N . LEU A 1 143 ? 21.217 -5.431 -13.241 1.00 95.75 143 LEU A N 1
ATOM 1138 C CA . LEU A 1 143 ? 21.169 -5.140 -11.807 1.00 95.75 143 LEU A CA 1
ATOM 1139 C C . LEU A 1 143 ? 21.669 -6.312 -10.955 1.00 95.75 143 LEU A C 1
ATOM 1141 O O . LEU A 1 143 ? 21.984 -6.120 -9.789 1.00 95.75 143 LEU A O 1
ATOM 1145 N N . SER A 1 144 ? 21.789 -7.515 -11.520 1.00 96.19 144 SER A N 1
ATOM 1146 C CA . SER A 1 144 ? 22.135 -8.741 -10.791 1.00 96.19 144 SER A CA 1
ATOM 1147 C C . SER A 1 144 ? 21.142 -9.068 -9.667 1.00 96.19 144 SER A C 1
ATOM 1149 O O . SER A 1 144 ? 21.531 -9.471 -8.571 1.00 96.19 144 SER A O 1
ATOM 1151 N N . LEU A 1 145 ? 19.838 -8.929 -9.935 1.00 90.62 145 LEU A N 1
ATOM 1152 C CA . LEU A 1 145 ? 18.791 -9.154 -8.923 1.00 90.62 145 LEU A CA 1
ATOM 1153 C C . LEU A 1 145 ? 18.833 -10.581 -8.352 1.00 90.62 145 LEU A C 1
ATOM 1155 O O . LEU A 1 145 ? 18.593 -10.790 -7.170 1.00 90.62 145 LEU A O 1
ATOM 1159 N N . HIS A 1 146 ? 19.265 -11.561 -9.149 1.00 91.44 146 HIS A N 1
ATOM 1160 C CA . HIS A 1 146 ? 19.448 -12.952 -8.720 1.00 91.44 146 HIS A CA 1
ATOM 1161 C C . HIS A 1 146 ? 20.417 -13.133 -7.535 1.00 91.44 146 HIS A C 1
ATOM 1163 O O . HIS A 1 146 ? 20.357 -14.166 -6.854 1.00 91.44 146 HIS A O 1
ATOM 1169 N N . SER A 1 147 ? 21.322 -12.175 -7.286 1.00 93.12 147 SER A N 1
ATOM 1170 C CA . SER A 1 147 ? 22.229 -12.212 -6.132 1.00 93.12 147 SER A CA 1
ATOM 1171 C C . SER A 1 147 ? 21.619 -11.654 -4.845 1.00 93.12 147 SER A C 1
ATOM 1173 O O . SER A 1 147 ? 22.208 -11.841 -3.784 1.00 93.12 147 SER A O 1
ATOM 1175 N N . ILE A 1 148 ? 20.446 -11.015 -4.907 1.00 87.06 148 ILE A N 1
ATOM 1176 C CA . ILE A 1 148 ? 19.691 -10.601 -3.721 1.00 87.06 148 ILE A CA 1
ATOM 1177 C C . ILE A 1 148 ? 19.095 -11.869 -3.097 1.00 87.06 148 ILE A C 1
ATOM 1179 O O . ILE A 1 148 ? 18.300 -12.564 -3.729 1.00 87.06 148 ILE A O 1
ATOM 1183 N N . LYS A 1 149 ? 19.555 -12.215 -1.888 1.00 81.94 149 LYS A N 1
ATOM 1184 C CA . LYS A 1 149 ? 19.129 -13.420 -1.146 1.00 81.94 149 LYS A CA 1
ATOM 1185 C C . LYS A 1 149 ? 18.355 -13.121 0.131 1.00 81.94 149 LYS A C 1
ATOM 1187 O O . LYS A 1 149 ? 17.642 -13.994 0.602 1.00 81.94 149 LYS A O 1
ATOM 1192 N N . ASN A 1 150 ? 18.514 -11.915 0.667 1.00 76.56 150 ASN A N 1
ATOM 1193 C CA . ASN A 1 150 ? 17.956 -11.526 1.962 1.00 76.56 150 ASN A CA 1
ATOM 1194 C C . ASN A 1 150 ? 16.633 -10.762 1.831 1.00 76.56 150 ASN A C 1
ATOM 1196 O O . ASN A 1 150 ? 16.071 -10.365 2.837 1.00 76.56 150 ASN A O 1
ATOM 1200 N N . HIS A 1 151 ? 16.161 -10.545 0.603 1.00 74.75 151 HIS A N 1
ATOM 1201 C CA . HIS A 1 151 ? 14.889 -9.895 0.325 1.00 74.75 151 HIS A CA 1
ATOM 1202 C C . HIS A 1 151 ? 14.177 -10.657 -0.778 1.00 74.75 151 HIS A C 1
ATOM 1204 O O . HIS A 1 151 ? 14.813 -11.061 -1.762 1.00 74.75 151 HIS A O 1
ATOM 1210 N N . ASP A 1 152 ? 12.863 -10.768 -0.646 1.00 73.06 152 ASP A N 1
ATOM 1211 C CA . ASP A 1 152 ? 12.014 -11.118 -1.769 1.00 73.06 152 ASP A CA 1
ATOM 1212 C C . ASP A 1 152 ? 12.008 -9.973 -2.774 1.00 73.06 152 ASP A C 1
ATOM 1214 O O . ASP A 1 152 ? 11.977 -8.792 -2.414 1.00 73.06 152 ASP A O 1
ATOM 1218 N N . TRP A 1 153 ? 12.065 -10.322 -4.055 1.00 82.12 153 TRP A N 1
ATOM 1219 C CA . TRP A 1 153 ? 12.055 -9.328 -5.110 1.00 82.12 153 TRP A CA 1
ATOM 1220 C C . TRP A 1 153 ? 11.247 -9.770 -6.319 1.00 82.12 153 TRP A C 1
ATOM 1222 O O . TRP A 1 153 ? 11.137 -10.954 -6.646 1.00 82.12 153 TRP A O 1
ATOM 1232 N N . HIS A 1 154 ? 10.701 -8.783 -7.015 1.00 80.44 154 HIS A N 1
ATOM 1233 C CA . HIS A 1 154 ? 9.986 -8.975 -8.265 1.00 80.44 154 HIS A CA 1
ATOM 1234 C C . HIS A 1 154 ? 10.334 -7.863 -9.247 1.00 80.44 154 HIS A C 1
ATOM 1236 O O . HIS A 1 154 ? 10.636 -6.744 -8.843 1.00 80.44 154 HIS A O 1
ATOM 1242 N N . ILE A 1 155 ? 10.274 -8.161 -10.543 1.00 86.75 155 ILE A N 1
ATOM 1243 C CA . ILE A 1 155 ? 10.441 -7.172 -11.604 1.00 86.75 155 ILE A CA 1
ATOM 1244 C C . ILE A 1 155 ? 9.225 -7.188 -12.521 1.00 86.75 155 ILE A C 1
ATOM 1246 O O . ILE A 1 155 ? 8.797 -8.249 -12.969 1.00 86.75 155 ILE A O 1
ATOM 1250 N N . GLN A 1 156 ? 8.710 -6.002 -12.831 1.00 86.25 156 GLN A N 1
ATOM 1251 C CA . GLN A 1 156 ? 7.550 -5.830 -13.692 1.00 86.25 156 GLN A CA 1
ATOM 1252 C C . GLN A 1 156 ? 7.852 -4.810 -14.789 1.00 86.25 156 GLN A C 1
ATOM 1254 O O . GLN A 1 156 ? 8.307 -3.696 -14.521 1.00 86.25 156 GLN A O 1
ATOM 1259 N N . ALA A 1 157 ? 7.578 -5.200 -16.035 1.00 91.44 157 ALA A N 1
ATOM 1260 C CA . ALA A 1 157 ? 7.522 -4.280 -17.166 1.00 91.44 157 ALA A CA 1
ATOM 1261 C C . ALA A 1 157 ? 6.355 -3.314 -16.974 1.00 91.44 157 ALA A C 1
ATOM 1263 O O . ALA A 1 157 ? 5.232 -3.761 -16.719 1.00 91.44 157 ALA A O 1
ATOM 1264 N N . CYS A 1 158 ? 6.607 -2.015 -17.112 1.00 89.38 158 CYS A N 1
ATOM 1265 C CA . CYS A 1 158 ? 5.558 -1.018 -16.993 1.00 89.38 158 CYS A CA 1
ATOM 1266 C C . CYS A 1 158 ? 5.789 0.223 -17.859 1.00 89.38 158 CYS A C 1
ATOM 1268 O O . CYS A 1 158 ? 6.876 0.487 -18.387 1.00 89.38 158 CYS A O 1
ATOM 1270 N N . CYS A 1 159 ? 4.722 1.003 -17.988 1.00 90.62 159 CYS A N 1
ATOM 1271 C CA . CYS A 1 159 ? 4.738 2.308 -18.619 1.00 90.62 159 CYS A CA 1
ATOM 1272 C C . CYS A 1 159 ? 3.978 3.293 -17.729 1.00 90.62 159 CYS A C 1
ATOM 1274 O O . CYS A 1 159 ? 2.752 3.273 -17.665 1.00 90.62 159 CYS A O 1
ATOM 1276 N N . ALA A 1 160 ? 4.702 4.167 -17.027 1.00 84.25 160 ALA A N 1
ATOM 1277 C CA . ALA A 1 160 ? 4.103 5.111 -16.083 1.00 84.25 160 ALA A CA 1
ATOM 1278 C C . ALA A 1 160 ? 3.109 6.088 -16.740 1.00 84.25 160 ALA A C 1
ATOM 1280 O O . ALA A 1 160 ? 2.166 6.532 -16.091 1.00 84.25 160 ALA A O 1
ATOM 1281 N N . ILE A 1 161 ? 3.286 6.404 -18.030 1.00 82.50 161 ILE A N 1
ATOM 1282 C CA . ILE A 1 161 ? 2.381 7.311 -18.749 1.00 82.50 161 ILE A CA 1
ATOM 1283 C C . ILE A 1 161 ? 1.081 6.630 -19.184 1.00 82.50 161 ILE A C 1
ATOM 1285 O O . ILE A 1 161 ? 0.055 7.293 -19.243 1.00 82.50 161 ILE A O 1
ATOM 1289 N N . THR A 1 162 ? 1.073 5.326 -19.473 1.00 82.19 162 THR A N 1
ATOM 1290 C CA . THR A 1 162 ? -0.171 4.616 -19.823 1.00 82.19 162 THR A CA 1
ATOM 1291 C C . THR A 1 162 ? -0.816 3.965 -18.601 1.00 82.19 162 THR A C 1
ATOM 1293 O O . THR A 1 162 ? -2.036 3.839 -18.546 1.00 82.19 162 THR A O 1
ATOM 1296 N N . GLY A 1 163 ? -0.021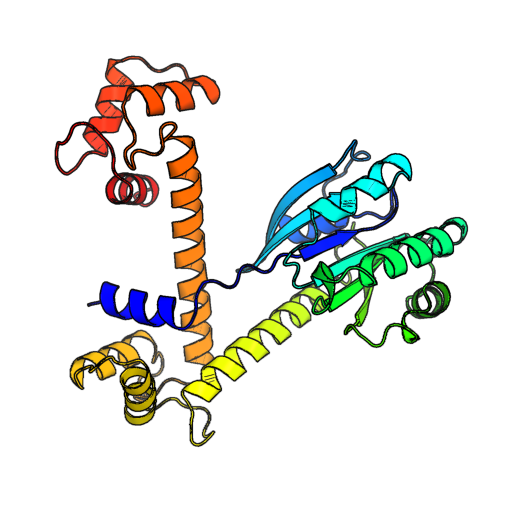 3.614 -17.587 1.00 75.94 163 GLY A N 1
ATOM 1297 C CA . GLY A 1 163 ? -0.419 2.797 -16.438 1.00 75.94 163 GLY A CA 1
ATOM 1298 C C . GLY A 1 163 ? -0.302 1.290 -16.685 1.00 75.94 163 GLY A C 1
ATOM 1299 O O . GLY A 1 163 ? -0.598 0.499 -15.791 1.00 75.94 163 GLY A O 1
ATOM 1300 N N . GLU A 1 164 ? 0.143 0.866 -17.871 1.00 82.62 164 GLU A N 1
ATOM 1301 C CA . GLU A 1 164 ? 0.315 -0.553 -18.185 1.00 82.62 164 GLU A CA 1
ATOM 1302 C C . GLU A 1 164 ? 1.338 -1.204 -17.241 1.00 82.62 164 GLU A C 1
ATOM 1304 O O . GLU A 1 164 ? 2.404 -0.643 -16.975 1.00 82.62 164 GLU A O 1
ATOM 1309 N N . GLY A 1 165 ? 1.003 -2.390 -16.723 1.00 77.31 165 GLY A N 1
ATOM 1310 C CA . GLY A 1 165 ? 1.838 -3.166 -15.799 1.00 77.31 165 GLY A CA 1
ATOM 1311 C C . GLY A 1 165 ? 1.618 -2.869 -14.312 1.00 77.31 165 GLY A C 1
ATOM 1312 O O . GLY A 1 165 ? 2.039 -3.666 -13.478 1.00 77.31 165 GLY A O 1
ATOM 1313 N N . PHE A 1 166 ? 0.921 -1.783 -13.959 1.00 71.56 166 PHE A N 1
ATOM 1314 C CA . PHE A 1 166 ? 0.713 -1.386 -12.560 1.00 71.56 166 PHE A CA 1
ATOM 1315 C C . PHE A 1 166 ? -0.336 -2.259 -11.857 1.00 71.56 166 PHE A C 1
ATOM 1317 O O . PHE A 1 166 ? -0.133 -2.657 -10.713 1.00 71.56 166 PHE A O 1
ATOM 1324 N N . GLU A 1 167 ? -1.420 -2.633 -12.545 1.00 64.12 167 GLU A N 1
ATOM 1325 C CA . GLU A 1 167 ? -2.487 -3.474 -11.975 1.00 64.12 167 GLU A CA 1
ATOM 1326 C C . GLU A 1 167 ? -1.970 -4.824 -11.459 1.00 64.12 167 GLU A C 1
ATOM 1328 O O . GLU A 1 167 ? -2.383 -5.281 -10.397 1.00 64.12 167 GLU A O 1
ATOM 1333 N N . ALA A 1 168 ? -1.027 -5.449 -12.171 1.00 64.88 168 ALA A N 1
ATOM 1334 C CA . ALA A 1 168 ? -0.438 -6.727 -11.772 1.00 64.88 168 ALA A CA 1
ATOM 1335 C C . ALA A 1 168 ? 0.302 -6.635 -10.426 1.00 64.88 168 ALA A C 1
ATOM 1337 O O . ALA A 1 168 ? 0.222 -7.552 -9.609 1.00 64.88 168 ALA A O 1
ATOM 1338 N N . ILE A 1 169 ? 0.981 -5.513 -10.178 1.00 62.84 169 ILE A N 1
ATOM 1339 C CA . ILE A 1 169 ? 1.697 -5.252 -8.925 1.00 62.84 169 ILE A CA 1
ATOM 1340 C C . ILE A 1 169 ? 0.722 -4.908 -7.809 1.00 62.84 169 ILE A C 1
ATOM 1342 O O . ILE A 1 169 ? 0.854 -5.447 -6.715 1.00 62.84 169 ILE A O 1
ATOM 1346 N N . MET A 1 170 ? -0.279 -4.068 -8.081 1.00 59.25 170 MET A N 1
ATOM 1347 C CA . MET A 1 170 ? -1.284 -3.712 -7.075 1.00 59.25 170 MET A CA 1
ATOM 1348 C C . MET A 1 170 ? -2.097 -4.929 -6.637 1.00 59.25 170 MET A C 1
ATOM 1350 O O . MET A 1 170 ? -2.371 -5.085 -5.451 1.00 59.25 170 MET A O 1
ATOM 1354 N N . ASN A 1 171 ? -2.407 -5.837 -7.566 1.00 60.81 171 ASN A N 1
ATOM 1355 C CA . ASN A 1 171 ? -3.043 -7.111 -7.243 1.00 60.81 171 ASN A CA 1
ATOM 1356 C C . ASN A 1 171 ? -2.142 -8.006 -6.382 1.00 60.81 171 ASN A C 1
ATOM 1358 O O . ASN A 1 171 ? -2.639 -8.721 -5.517 1.00 60.81 171 ASN A O 1
ATOM 1362 N N . ARG A 1 172 ? -0.822 -7.960 -6.584 1.00 58.50 172 ARG A N 1
ATOM 1363 C CA . ARG A 1 172 ? 0.137 -8.740 -5.796 1.00 58.50 172 ARG A CA 1
ATOM 1364 C C . ARG A 1 172 ? 0.334 -8.173 -4.391 1.00 58.50 172 ARG A C 1
ATOM 1366 O O . ARG A 1 172 ? 0.237 -8.930 -3.440 1.00 58.50 172 ARG A O 1
ATOM 1373 N N . LEU A 1 173 ? 0.491 -6.856 -4.262 1.00 55.19 173 LEU A N 1
ATOM 1374 C CA . LEU A 1 173 ? 0.516 -6.175 -2.963 1.00 55.19 173 LEU A CA 1
ATOM 1375 C C . LEU A 1 173 ? -0.779 -6.433 -2.177 1.00 55.19 173 LEU A C 1
ATOM 1377 O O . LEU A 1 173 ? -0.733 -6.690 -0.980 1.00 55.19 173 LEU A O 1
ATOM 1381 N N . SER A 1 174 ? -1.932 -6.464 -2.857 1.00 54.03 174 SER A N 1
ATOM 1382 C CA . SER A 1 174 ? -3.185 -6.877 -2.217 1.00 54.03 174 SER A CA 1
ATOM 1383 C C . SER A 1 174 ? -3.249 -8.371 -1.887 1.00 54.03 174 SER A C 1
ATOM 1385 O O . SER A 1 174 ? -3.961 -8.745 -0.969 1.00 54.03 174 SER A O 1
ATOM 1387 N N . ALA A 1 175 ? -2.533 -9.239 -2.609 1.00 49.00 175 ALA A N 1
ATOM 1388 C CA . ALA A 1 175 ? -2.481 -10.671 -2.312 1.00 49.00 175 ALA A CA 1
ATOM 1389 C C . ALA A 1 175 ? -1.637 -10.963 -1.065 1.00 49.00 175 ALA A C 1
ATOM 1391 O O . ALA A 1 175 ? -2.012 -11.830 -0.282 1.00 49.00 175 ALA A O 1
ATOM 1392 N N . ASP A 1 176 ? -0.563 -10.204 -0.847 1.00 54.06 176 ASP A N 1
ATOM 1393 C CA . ASP A 1 176 ? 0.227 -10.273 0.384 1.00 54.06 176 ASP A CA 1
ATOM 1394 C C . ASP A 1 176 ? -0.601 -9.765 1.586 1.00 54.06 176 ASP A C 1
ATOM 1396 O O . ASP A 1 176 ? -0.631 -10.418 2.625 1.00 54.06 176 ASP A O 1
ATOM 1400 N N . GLN A 1 177 ? -1.417 -8.712 1.415 1.00 51.75 177 GLN A N 1
ATOM 1401 C CA . GLN A 1 177 ? -2.425 -8.324 2.420 1.00 51.75 177 GLN A CA 1
ATOM 1402 C C . GLN A 1 177 ? -3.492 -9.403 2.652 1.00 51.75 177 GLN A C 1
ATOM 1404 O O . GLN A 1 177 ? -3.904 -9.639 3.783 1.00 51.75 177 GLN A O 1
ATOM 1409 N N . ILE A 1 178 ? -3.960 -10.072 1.592 1.00 51.78 178 ILE A N 1
ATOM 1410 C CA . ILE A 1 178 ? -4.882 -11.208 1.728 1.00 51.78 178 ILE A CA 1
ATOM 1411 C C . ILE A 1 178 ? -4.203 -12.342 2.507 1.00 51.78 178 ILE A C 1
ATOM 1413 O O . ILE A 1 178 ? -4.878 -12.984 3.304 1.00 51.78 178 ILE A O 1
ATOM 1417 N N . SER A 1 179 ? -2.894 -12.557 2.335 1.00 58.03 179 SER A N 1
ATOM 1418 C CA . SER A 1 179 ? -2.117 -13.523 3.120 1.00 58.03 179 SER A CA 1
ATOM 1419 C C . SER A 1 179 ? -2.055 -13.132 4.598 1.00 58.03 179 SER A C 1
ATOM 1421 O O . SER A 1 179 ? -2.281 -13.981 5.452 1.00 58.03 179 SER A O 1
ATOM 1423 N N . GLU A 1 180 ? -1.844 -11.855 4.923 1.00 61.69 180 GLU A N 1
ATOM 1424 C CA . GLU A 1 180 ? -1.907 -11.374 6.311 1.00 61.69 180 GLU A CA 1
ATOM 1425 C C . GLU A 1 180 ? -3.312 -11.536 6.914 1.00 61.69 180 GLU A C 1
ATOM 1427 O O . GLU A 1 180 ? -3.455 -11.992 8.049 1.00 61.69 180 GLU A O 1
ATOM 1432 N N . PHE A 1 181 ? -4.374 -11.250 6.149 1.00 59.22 181 PHE A N 1
ATOM 1433 C CA . PHE A 1 181 ? -5.746 -11.514 6.592 1.00 59.22 181 PHE A CA 1
ATOM 1434 C C . PHE A 1 181 ? -6.046 -13.010 6.728 1.00 59.22 181 PHE A C 1
ATOM 1436 O O . PHE A 1 181 ? -6.842 -13.384 7.585 1.00 59.22 181 PHE A O 1
ATOM 1443 N N . GLN A 1 182 ? -5.413 -13.873 5.931 1.00 61.16 182 GLN A N 1
ATOM 1444 C CA . GLN A 1 182 ? -5.495 -15.327 6.095 1.00 61.16 182 GLN A CA 1
ATOM 1445 C C . GLN A 1 182 ? -4.778 -15.791 7.361 1.00 61.16 182 GLN A C 1
ATOM 1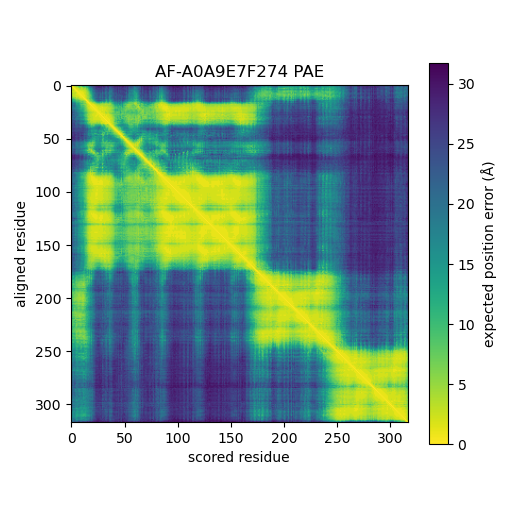447 O O . GLN A 1 182 ? -5.326 -16.605 8.096 1.00 61.16 182 GLN A O 1
ATOM 1452 N N . GLU A 1 183 ? -3.590 -15.266 7.660 1.00 66.12 183 GLU A N 1
ATOM 1453 C CA . GLU A 1 183 ? -2.873 -15.573 8.903 1.00 66.12 183 GLU A CA 1
ATOM 1454 C C . GLU A 1 183 ? -3.669 -15.128 10.133 1.00 66.12 183 GLU A C 1
ATOM 1456 O O . GLU A 1 183 ? -3.823 -15.894 11.087 1.00 66.12 183 GLU A O 1
ATOM 1461 N N . ALA A 1 184 ? -4.241 -13.925 10.075 1.00 65.81 184 ALA A N 1
ATOM 1462 C CA . ALA A 1 184 ? -5.188 -13.413 11.053 1.00 65.81 184 ALA A CA 1
ATOM 1463 C C . ALA A 1 184 ? -6.409 -14.328 11.208 1.00 65.81 184 ALA A C 1
ATOM 1465 O O . ALA A 1 184 ? -6.759 -14.679 12.330 1.00 65.81 184 ALA A O 1
ATOM 1466 N N . PHE A 1 185 ? -7.035 -14.746 10.105 1.00 64.12 185 PHE A N 1
ATOM 1467 C CA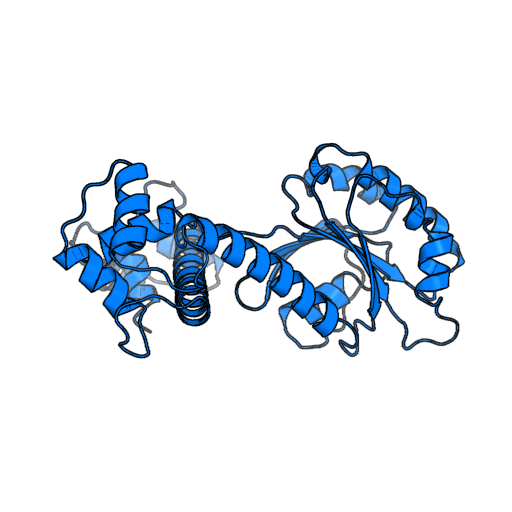 . PHE A 1 185 ? -8.195 -15.639 10.108 1.00 64.12 185 PHE A CA 1
ATOM 1468 C C . PHE A 1 185 ? -7.875 -16.992 10.764 1.00 64.12 185 PHE A C 1
ATOM 1470 O O . PHE A 1 185 ? -8.625 -17.447 11.624 1.00 64.12 185 PHE A O 1
ATOM 1477 N N . CYS A 1 186 ? -6.705 -17.569 10.473 1.00 72.44 186 CYS A N 1
ATOM 1478 C CA . CYS A 1 186 ? -6.202 -18.804 11.090 1.00 72.44 186 CYS A CA 1
ATOM 1479 C C . CYS A 1 186 ? -5.946 -18.689 12.607 1.00 72.44 186 CYS A C 1
ATOM 1481 O O . CYS A 1 186 ? -5.791 -19.700 13.299 1.00 72.44 186 CYS A O 1
ATOM 1483 N N . LEU A 1 187 ? -5.865 -17.477 13.175 1.00 74.44 187 LEU A N 1
ATOM 1484 C CA . LEU A 1 187 ? -5.836 -17.331 14.634 1.00 74.44 187 LEU A CA 1
ATOM 1485 C C . LEU A 1 187 ? -7.179 -17.716 15.259 1.00 74.44 187 LEU A C 1
ATOM 1487 O O . LEU A 1 187 ? -7.175 -18.204 16.394 1.00 74.44 187 LEU A O 1
ATOM 1491 N N . PHE A 1 188 ? -8.278 -17.517 14.532 1.00 76.44 188 PHE A N 1
ATOM 1492 C CA . PHE A 1 188 ? -9.647 -17.789 14.963 1.00 76.44 188 PHE A CA 1
ATOM 1493 C C . PHE A 1 188 ? -10.095 -19.176 14.524 1.00 76.44 188 PHE A C 1
ATOM 1495 O O . PHE A 1 188 ? -10.445 -19.963 15.394 1.00 76.44 188 PHE A O 1
ATOM 1502 N N . ASP A 1 189 ? -9.999 -19.479 13.230 1.00 78.12 189 ASP A N 1
ATOM 1503 C CA . ASP A 1 189 ? -10.311 -20.787 12.646 1.00 78.12 189 ASP A CA 1
ATOM 1504 C C . ASP A 1 189 ? -9.260 -21.821 13.094 1.00 78.12 189 ASP A C 1
ATOM 1506 O O . ASP A 1 189 ? -8.153 -21.905 12.551 1.00 78.12 189 ASP A O 1
ATOM 1510 N N . LYS A 1 190 ? -9.553 -22.543 14.182 1.00 78.38 190 LYS A N 1
ATOM 1511 C CA . LYS A 1 190 ? -8.601 -23.462 14.826 1.00 78.38 190 LYS A CA 1
ATOM 1512 C C . LYS A 1 190 ? -8.591 -24.824 14.167 1.00 78.38 190 LYS A C 1
ATOM 1514 O O . LYS A 1 190 ? -7.560 -25.505 14.235 1.00 78.38 190 LYS A O 1
ATOM 1519 N N . ASP A 1 191 ? -9.724 -25.247 13.626 1.00 82.19 191 ASP A N 1
ATOM 1520 C CA . ASP A 1 191 ? -9.854 -26.542 12.973 1.00 82.19 191 ASP A CA 1
ATOM 1521 C C . ASP A 1 191 ? -9.609 -26.483 11.455 1.00 82.19 191 ASP A C 1
ATOM 1523 O O . ASP A 1 191 ? -9.363 -27.530 10.843 1.00 82.19 191 ASP A O 1
ATOM 1527 N N . GLY A 1 192 ? -9.505 -25.277 10.891 1.00 79.62 192 GLY A N 1
ATOM 1528 C CA . GLY A 1 192 ? -9.139 -25.020 9.505 1.00 79.62 192 GLY A CA 1
ATOM 1529 C C . GLY A 1 192 ? -10.280 -25.300 8.533 1.00 79.62 192 GLY A C 1
ATOM 1530 O O . GLY A 1 192 ? -10.008 -25.652 7.378 1.00 79.62 192 GLY A O 1
ATOM 1531 N N . ASP A 1 193 ? -11.533 -25.237 8.990 1.00 81.75 193 ASP A N 1
ATOM 1532 C CA . ASP A 1 193 ? -12.709 -25.530 8.171 1.00 81.75 193 ASP A CA 1
ATOM 1533 C C . ASP A 1 193 ? -13.127 -24.362 7.253 1.00 81.75 193 ASP A C 1
ATOM 1535 O O . ASP A 1 193 ? -13.951 -24.542 6.347 1.00 81.75 193 ASP A O 1
ATOM 1539 N N . GLY A 1 194 ? -12.484 -23.198 7.407 1.00 75.94 194 GLY A N 1
ATOM 1540 C CA . GLY A 1 194 ? -12.713 -21.999 6.608 1.00 75.94 194 GLY A CA 1
ATOM 1541 C C . GLY A 1 194 ? -13.833 -21.095 7.130 1.00 75.94 194 GLY A C 1
ATOM 1542 O O . GLY A 1 194 ? -14.187 -20.132 6.436 1.00 75.94 194 GLY A O 1
ATOM 1543 N N . CYS A 1 195 ? -14.380 -21.376 8.315 1.00 84.00 195 CYS A N 1
ATOM 1544 C CA . CYS A 1 195 ? -15.432 -20.611 8.977 1.00 84.00 195 CYS A CA 1
ATOM 1545 C C . CYS A 1 195 ? -15.060 -20.360 10.447 1.00 84.00 195 CYS A C 1
ATOM 1547 O O . CYS A 1 195 ? -14.597 -21.249 11.137 1.00 84.00 195 CYS A O 1
ATOM 1549 N N . ILE A 1 196 ? -15.306 -19.156 10.968 1.00 84.38 196 ILE A N 1
ATOM 1550 C CA . ILE A 1 196 ? -15.131 -18.887 12.404 1.00 84.38 196 ILE A CA 1
ATOM 1551 C C . ILE A 1 196 ? -16.468 -19.094 13.105 1.00 84.38 196 ILE A C 1
ATOM 1553 O O . ILE A 1 196 ? -17.442 -18.370 12.861 1.00 84.38 196 ILE A O 1
ATOM 1557 N N . THR A 1 197 ? -16.501 -20.060 14.010 1.00 90.38 197 THR A N 1
ATOM 1558 C CA . THR A 1 197 ? -17.657 -20.354 14.861 1.00 90.38 197 THR A CA 1
ATOM 1559 C C . THR A 1 197 ? -17.708 -19.464 16.107 1.00 90.38 197 THR A C 1
ATOM 1561 O O . THR A 1 197 ? -16.741 -18.796 16.488 1.00 90.38 197 THR A O 1
ATOM 1564 N N . LEU A 1 198 ? -18.854 -19.464 16.799 1.00 89.00 198 LEU A N 1
ATOM 1565 C CA . LEU A 1 198 ? -19.013 -18.754 18.072 1.00 89.00 198 LEU A CA 1
ATOM 1566 C C . LEU A 1 198 ? -18.031 -19.266 19.131 1.00 89.00 198 LEU A C 1
ATOM 1568 O O . LEU A 1 198 ? -17.471 -18.477 19.893 1.00 89.00 198 LEU A O 1
ATOM 1572 N N . GLU A 1 199 ? -17.807 -20.577 19.174 1.00 89.06 199 GLU A N 1
ATOM 1573 C CA . GLU A 1 199 ? -16.881 -21.231 20.092 1.00 89.06 199 GLU A CA 1
ATOM 1574 C C . GLU A 1 199 ? -15.423 -20.826 19.835 1.00 89.06 199 GLU A C 1
ATOM 1576 O O . GLU A 1 199 ? -14.673 -20.555 20.781 1.00 89.06 199 GLU A O 1
ATOM 1581 N N . GLU A 1 200 ? -15.016 -20.750 18.572 1.00 87.81 200 GLU A N 1
ATOM 1582 C CA . GLU A 1 200 ? -13.675 -20.324 18.167 1.00 87.81 200 GLU A CA 1
ATOM 1583 C C . GLU A 1 200 ? -13.426 -18.852 18.470 1.00 87.81 200 GLU A C 1
ATOM 1585 O O . GLU A 1 200 ? -12.421 -18.503 19.100 1.00 87.81 200 GLU A O 1
ATOM 1590 N N . LEU A 1 201 ? -14.395 -18.000 18.133 1.00 84.75 201 LEU A N 1
ATOM 1591 C CA . LEU A 1 201 ? -14.360 -16.584 18.469 1.00 84.75 201 LEU A CA 1
ATOM 1592 C C . LEU A 1 201 ? -14.244 -16.383 19.991 1.00 84.75 201 LEU A C 1
ATOM 1594 O O . LEU A 1 201 ? -13.369 -15.650 20.461 1.00 84.75 201 LEU A O 1
ATOM 1598 N N . ALA A 1 202 ? -15.055 -17.100 20.780 1.00 86.50 202 ALA A N 1
ATOM 1599 C CA . ALA A 1 202 ? -15.003 -17.067 22.243 1.00 86.50 202 ALA A CA 1
ATOM 1600 C C . ALA A 1 202 ? -13.639 -17.504 22.793 1.00 86.50 202 ALA A C 1
ATOM 1602 O O . ALA A 1 202 ? -13.142 -16.929 23.766 1.00 86.50 202 ALA A O 1
ATOM 1603 N N . THR A 1 203 ? -13.035 -18.527 22.186 1.00 86.12 203 THR A N 1
ATOM 1604 C CA . THR A 1 203 ? -11.737 -19.069 22.601 1.00 86.12 203 THR A CA 1
ATOM 1605 C C . THR A 1 203 ? -10.634 -18.029 22.440 1.00 86.12 203 THR A C 1
ATOM 1607 O O . THR A 1 203 ? -9.857 -17.809 23.375 1.00 86.12 203 THR A O 1
ATOM 1610 N N . VAL A 1 204 ? -10.594 -17.341 21.297 1.00 81.38 204 VAL A N 1
ATOM 1611 C CA . VAL A 1 204 ? -9.607 -16.284 21.055 1.00 81.38 204 VAL A CA 1
ATOM 1612 C C . VAL A 1 204 ? -9.836 -15.095 21.984 1.00 81.38 204 VAL A C 1
ATOM 1614 O O . VAL A 1 204 ? -8.892 -14.665 22.647 1.00 81.38 204 VAL A O 1
ATOM 1617 N N . ILE A 1 205 ? -11.074 -14.611 22.128 1.00 75.31 205 ILE A N 1
ATO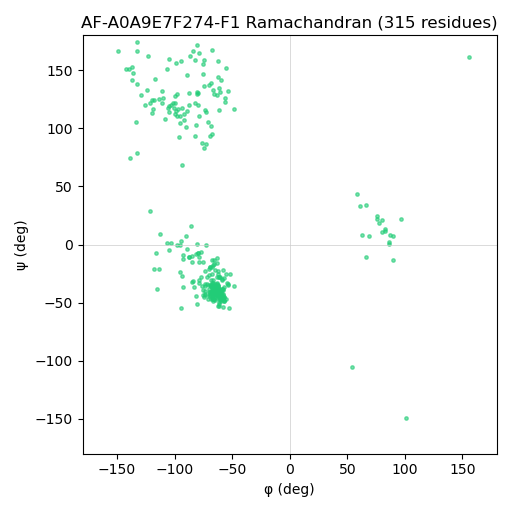M 1618 C CA . ILE A 1 205 ? -11.374 -13.453 22.989 1.00 75.31 205 ILE A CA 1
ATOM 1619 C C . ILE A 1 205 ? -10.969 -13.718 24.446 1.00 75.31 205 ILE A C 1
ATOM 1621 O O . ILE A 1 205 ? -10.340 -12.872 25.087 1.00 75.31 205 ILE A O 1
ATOM 1625 N N . ARG A 1 206 ? -11.260 -14.918 24.961 1.00 83.19 206 ARG A N 1
ATOM 1626 C CA . ARG A 1 206 ? -10.861 -15.306 26.321 1.00 83.19 206 ARG A CA 1
ATOM 1627 C C . ARG A 1 206 ? -9.355 -15.427 26.489 1.00 83.19 206 ARG A C 1
ATOM 1629 O O . ARG A 1 206 ? -8.828 -15.070 27.541 1.00 83.19 206 ARG A O 1
ATOM 1636 N N . SER A 1 207 ? -8.643 -15.872 25.454 1.00 76.19 207 SER A N 1
ATOM 1637 C CA . SER A 1 207 ? -7.178 -15.954 25.486 1.00 76.19 207 SER A CA 1
ATOM 1638 C C . SER A 1 207 ? -6.493 -14.584 25.602 1.00 76.19 207 SER A C 1
ATOM 1640 O O . SER A 1 207 ? -5.379 -14.498 26.113 1.00 76.19 207 SER A O 1
ATOM 1642 N N . LEU A 1 208 ? -7.187 -13.509 25.213 1.00 68.12 208 LEU A N 1
ATOM 1643 C CA . LEU A 1 208 ? -6.725 -12.119 25.307 1.00 68.12 208 LEU A CA 1
ATOM 1644 C C . LEU A 1 208 ? -7.100 -11.455 26.644 1.00 68.12 208 LEU A C 1
ATOM 1646 O O . LEU A 1 208 ? -6.899 -10.255 26.826 1.00 68.12 208 LEU A O 1
ATOM 1650 N N . GLY A 1 209 ? -7.648 -12.225 27.591 1.00 74.44 209 GLY A N 1
ATOM 1651 C CA . GLY A 1 209 ? -7.993 -11.755 28.933 1.00 74.44 209 GLY A CA 1
ATOM 1652 C C . GLY A 1 209 ? -9.347 -11.048 29.040 1.00 74.44 209 GLY A C 1
ATOM 1653 O O . GLY A 1 209 ? -9.606 -10.403 30.054 1.00 74.44 209 GLY A O 1
ATOM 1654 N N . GLN A 1 210 ? -10.201 -11.157 28.021 1.00 76.94 210 GLN A N 1
ATOM 1655 C CA . GLN A 1 210 ? -11.591 -10.691 28.058 1.00 76.94 210 GLN A CA 1
ATOM 1656 C C . GLN A 1 210 ? -12.534 -11.844 28.446 1.00 76.94 210 GLN A C 1
ATOM 1658 O O . GLN A 1 210 ? -12.193 -13.008 28.266 1.00 76.94 210 GLN A O 1
ATOM 1663 N N . ASP A 1 211 ? -13.732 -11.550 28.952 1.00 82.19 211 ASP A N 1
ATOM 1664 C CA . ASP A 1 211 ? -14.751 -12.576 29.235 1.00 82.19 211 ASP A CA 1
ATOM 1665 C C . ASP A 1 211 ? -16.121 -12.145 28.687 1.00 82.19 211 ASP A C 1
ATOM 1667 O O . ASP A 1 211 ? -16.943 -11.598 29.426 1.00 82.19 211 ASP A O 1
ATOM 1671 N N . PRO A 1 212 ? -16.345 -12.302 27.370 1.00 82.81 212 PRO A N 1
ATOM 1672 C CA . PRO A 1 212 ? -17.573 -11.877 26.716 1.00 82.81 212 PRO A CA 1
ATOM 1673 C C . PRO A 1 212 ? -18.721 -12.840 27.024 1.00 82.81 212 PRO A C 1
ATOM 1675 O O . PRO A 1 212 ? -18.551 -14.061 27.134 1.00 82.81 212 PRO A O 1
ATOM 1678 N N . THR A 1 213 ? -19.922 -12.282 27.105 1.00 88.56 213 THR A N 1
ATOM 1679 C CA . THR A 1 213 ? -21.162 -13.049 27.199 1.00 88.56 213 THR A CA 1
ATOM 1680 C C . THR A 1 213 ? -21.533 -13.675 25.854 1.00 88.56 213 THR A C 1
ATOM 1682 O O . THR A 1 213 ? -21.119 -13.224 24.788 1.00 88.56 213 THR A O 1
ATOM 1685 N N . GLU A 1 214 ? -22.355 -14.725 25.885 1.00 87.69 214 GLU A N 1
ATOM 1686 C CA . GLU A 1 214 ? -22.806 -15.398 24.661 1.00 87.69 214 GLU A CA 1
ATOM 1687 C C . GLU A 1 214 ? -23.621 -14.472 23.742 1.00 87.69 214 GLU A C 1
ATOM 1689 O O . GLU A 1 214 ? -23.509 -14.574 22.524 1.00 87.69 214 GLU A O 1
ATOM 1694 N N . GLU A 1 215 ? -24.416 -13.553 24.304 1.00 87.44 215 GLU A N 1
ATOM 1695 C CA . GLU A 1 215 ? -25.177 -12.591 23.494 1.00 87.44 215 GLU A CA 1
ATOM 1696 C C . GLU A 1 215 ? -24.251 -11.564 22.836 1.00 87.44 215 GLU A C 1
ATOM 1698 O O . GLU A 1 215 ? -24.433 -11.264 21.662 1.00 87.44 215 GLU A O 1
ATOM 1703 N N . GLU A 1 216 ? -23.203 -11.110 23.535 1.00 81.88 216 GLU A N 1
ATOM 1704 C CA . GLU A 1 216 ? -22.188 -10.237 22.935 1.00 81.88 216 GLU A CA 1
ATOM 1705 C C . GLU A 1 216 ? -21.503 -10.925 21.754 1.00 81.88 216 GLU A C 1
ATOM 1707 O O . GLU A 1 216 ? -21.397 -10.311 20.701 1.00 81.88 216 GLU A O 1
ATOM 1712 N N . LEU A 1 217 ? -21.117 -12.202 21.888 1.00 84.50 217 LEU A N 1
ATOM 1713 C CA . LEU A 1 217 ? -20.512 -12.996 20.808 1.00 84.50 217 LEU A CA 1
ATOM 1714 C C . LEU A 1 217 ? -21.444 -13.165 19.601 1.00 84.50 217 LEU A C 1
ATOM 1716 O O . LEU A 1 217 ? -21.010 -13.020 18.458 1.00 84.50 217 LEU A O 1
ATOM 1720 N N . LYS A 1 218 ? -22.730 -13.447 19.850 1.00 86.19 218 LYS A N 1
ATOM 1721 C CA . LYS A 1 218 ? -23.748 -13.540 18.792 1.00 86.19 218 LYS A CA 1
ATOM 1722 C C . LYS A 1 218 ? -23.923 -12.219 18.068 1.00 86.19 218 LYS A C 1
ATOM 1724 O O . LYS A 1 218 ? -24.064 -12.224 16.849 1.00 86.19 218 LYS A O 1
ATOM 1729 N N . ASP A 1 219 ? -23.905 -11.111 18.797 1.00 83.56 219 ASP A N 1
ATOM 1730 C CA . ASP A 1 219 ? -23.969 -9.786 18.196 1.00 83.56 219 ASP A CA 1
ATOM 1731 C C . ASP A 1 219 ? -22.729 -9.509 17.333 1.00 83.56 219 ASP A C 1
ATOM 1733 O O . ASP A 1 219 ? -22.887 -8.992 16.230 1.00 83.56 219 ASP A O 1
ATOM 1737 N N . MET A 1 220 ? -21.528 -9.954 17.740 1.00 79.56 220 MET A N 1
ATOM 1738 C CA . MET A 1 220 ? -20.327 -9.842 16.889 1.00 79.56 220 MET A CA 1
ATOM 1739 C C . MET A 1 220 ? -20.484 -10.601 15.572 1.00 79.56 220 MET A C 1
ATOM 1741 O O . MET A 1 220 ? -20.126 -10.078 14.523 1.00 79.56 220 MET A O 1
ATOM 1745 N N . ILE A 1 221 ? -21.014 -11.829 15.619 1.00 85.00 221 ILE A N 1
ATOM 1746 C CA . ILE A 1 221 ? -21.224 -12.641 14.415 1.00 85.00 221 ILE A CA 1
ATOM 1747 C C . ILE A 1 221 ? -22.283 -11.991 13.526 1.00 85.00 221 ILE A C 1
ATOM 1749 O O . ILE A 1 221 ? -22.035 -11.798 12.345 1.00 85.00 221 ILE A O 1
ATOM 1753 N N . ARG A 1 222 ? -23.423 -11.563 14.083 1.00 84.12 222 ARG A N 1
ATOM 1754 C CA . ARG A 1 222 ? -24.516 -10.922 13.323 1.00 84.12 222 ARG A CA 1
ATOM 1755 C C . ARG A 1 222 ? -24.095 -9.651 12.582 1.00 84.12 222 ARG A C 1
ATOM 1757 O O . ARG A 1 222 ? -24.708 -9.315 11.574 1.00 84.12 222 ARG A O 1
ATOM 1764 N N . GLU A 1 223 ? -23.112 -8.910 13.090 1.00 78.06 223 GLU A N 1
ATOM 1765 C CA . GLU A 1 223 ? -22.601 -7.705 12.421 1.00 78.06 223 GLU A CA 1
ATOM 1766 C C . GLU A 1 223 ? -21.807 -8.022 11.139 1.00 78.06 223 GLU A C 1
ATOM 1768 O O . GLU A 1 223 ? -21.657 -7.150 10.277 1.00 78.06 223 GLU A O 1
ATOM 1773 N N . VAL A 1 224 ? -21.308 -9.255 11.011 1.00 75.50 224 VAL A N 1
ATOM 1774 C CA . VAL A 1 224 ? -20.354 -9.682 9.977 1.00 75.50 224 VAL A CA 1
ATOM 1775 C C . VAL A 1 224 ? -20.948 -10.729 9.037 1.00 75.50 224 VAL A C 1
ATOM 1777 O O . VAL A 1 224 ? -20.681 -10.676 7.841 1.00 75.50 224 VAL A O 1
ATOM 1780 N N . ASP A 1 225 ? -21.751 -11.643 9.576 1.00 83.75 225 ASP A N 1
ATOM 1781 C CA . ASP A 1 225 ? -22.440 -12.739 8.895 1.00 83.75 225 ASP A CA 1
ATOM 1782 C C . ASP A 1 225 ? -23.525 -12.181 7.960 1.00 83.75 225 ASP A C 1
ATOM 1784 O O . ASP A 1 225 ? -24.643 -11.844 8.364 1.00 83.75 225 ASP A O 1
ATOM 1788 N N . ILE A 1 226 ? -23.165 -12.020 6.686 1.00 76.56 226 ILE A N 1
ATOM 1789 C CA . ILE A 1 226 ? -24.028 -11.432 5.656 1.00 76.56 226 ILE A CA 1
ATOM 1790 C C . ILE A 1 226 ? -25.072 -12.456 5.222 1.00 76.56 226 ILE A C 1
ATOM 1792 O O . ILE A 1 226 ? -26.203 -12.091 4.879 1.00 76.56 226 ILE A O 1
ATOM 1796 N N . ASN A 1 227 ? -24.684 -13.729 5.175 1.00 81.06 227 ASN A N 1
ATOM 1797 C CA . ASN A 1 227 ? -25.529 -14.795 4.659 1.00 81.06 227 ASN A CA 1
ATOM 1798 C C . ASN A 1 227 ? -26.450 -15.418 5.733 1.00 81.06 227 ASN A C 1
ATOM 1800 O O . ASN A 1 227 ? -27.410 -16.112 5.382 1.00 81.06 227 ASN A O 1
ATOM 1804 N N . GLY A 1 228 ? -26.231 -15.092 7.008 1.00 85.50 228 GLY A N 1
ATOM 1805 C CA . GLY A 1 228 ? -27.033 -15.499 8.157 1.00 85.50 228 GLY A CA 1
ATOM 1806 C C . GLY A 1 228 ? -26.812 -16.950 8.585 1.00 85.50 228 GLY A C 1
ATOM 1807 O O . GLY A 1 228 ? -27.725 -17.544 9.171 1.00 85.50 228 GLY A O 1
ATOM 1808 N N . ASN A 1 229 ? -25.673 -17.559 8.242 1.00 87.00 229 ASN A N 1
ATOM 1809 C CA . ASN A 1 229 ? -25.387 -18.964 8.545 1.00 87.00 229 ASN A CA 1
ATOM 1810 C C . ASN A 1 229 ? -24.930 -19.196 10.001 1.00 87.00 229 ASN A C 1
ATOM 1812 O O . ASN A 1 229 ? -24.853 -20.347 10.436 1.00 87.00 229 ASN A O 1
ATOM 1816 N N . GLY A 1 230 ? -24.700 -18.129 10.771 1.00 85.56 230 GLY A N 1
ATOM 1817 C CA . GLY A 1 230 ? -24.267 -18.165 12.165 1.00 85.56 230 GLY A CA 1
ATOM 1818 C C . GLY A 1 230 ? -22.760 -18.350 12.360 1.00 85.56 230 GLY A C 1
ATOM 1819 O O . GLY A 1 230 ? -22.334 -18.607 13.486 1.00 85.56 230 GLY A O 1
ATOM 1820 N N . THR A 1 231 ? -21.968 -18.225 11.297 1.00 87.19 231 THR A N 1
ATOM 1821 C CA . THR A 1 231 ? -20.501 -18.318 11.284 1.00 87.19 231 THR A CA 1
ATOM 1822 C C . THR A 1 231 ? -19.916 -17.154 10.485 1.00 87.19 231 THR A C 1
ATOM 1824 O O . THR A 1 231 ? -20.649 -16.450 9.802 1.00 87.19 231 THR A O 1
ATOM 1827 N N . ILE A 1 232 ? -18.608 -16.913 10.590 1.00 83.00 232 ILE A N 1
ATOM 1828 C CA . ILE A 1 232 ? -17.929 -15.892 9.782 1.00 83.00 232 ILE A CA 1
ATOM 1829 C C . ILE A 1 232 ? -17.054 -16.594 8.748 1.00 83.00 232 ILE A C 1
ATOM 1831 O O . ILE A 1 232 ? -16.006 -17.147 9.082 1.00 83.00 232 ILE A O 1
ATOM 1835 N N . GLU A 1 233 ? -17.459 -16.550 7.484 1.00 82.12 233 GLU A N 1
ATOM 1836 C CA . GLU A 1 233 ? -16.661 -17.083 6.380 1.00 82.12 233 GLU A CA 1
ATOM 1837 C C . GLU A 1 233 ? -15.486 -16.148 6.056 1.00 82.12 233 GLU A C 1
ATOM 1839 O O . GLU A 1 233 ? -15.563 -14.933 6.249 1.00 82.12 233 GLU A O 1
ATOM 1844 N N . PHE A 1 234 ? -14.407 -16.670 5.462 1.00 65.19 234 PHE A N 1
ATOM 1845 C CA . PHE A 1 234 ? -13.242 -15.845 5.100 1.00 65.19 234 PHE A CA 1
ATOM 1846 C C . PHE A 1 234 ? -13.598 -14.619 4.232 1.00 65.19 234 PHE A C 1
ATOM 1848 O O . PHE A 1 234 ? -13.022 -13.541 4.380 1.00 65.19 234 PHE A O 1
ATOM 1855 N N . THR A 1 235 ? -14.592 -14.742 3.349 1.00 60.03 235 THR A N 1
ATOM 1856 C CA . THR A 1 235 ? -15.046 -13.619 2.508 1.00 60.03 235 THR A CA 1
ATOM 1857 C C . THR A 1 235 ? -15.781 -12.548 3.324 1.00 60.03 235 THR A C 1
ATOM 1859 O O . THR A 1 235 ? -15.659 -11.355 3.044 1.00 60.03 235 THR A O 1
ATOM 1862 N N . GLU A 1 236 ? -16.528 -12.949 4.349 1.00 70.69 236 GLU A N 1
ATOM 1863 C CA . GLU A 1 236 ? -17.230 -12.047 5.268 1.00 70.69 236 GLU A CA 1
ATOM 1864 C C . GLU A 1 236 ? -16.242 -11.362 6.216 1.00 70.69 236 GLU A C 1
ATOM 1866 O O . GLU A 1 236 ? -16.303 -10.145 6.405 1.00 70.69 236 GLU A O 1
ATOM 1871 N N . PHE A 1 237 ? -15.244 -12.113 6.687 1.00 64.75 237 PHE A N 1
ATOM 1872 C CA . PHE A 1 237 ? -14.101 -11.596 7.434 1.00 64.75 237 PHE A CA 1
ATOM 1873 C C . PHE A 1 237 ? -13.341 -10.518 6.644 1.00 64.75 237 PHE A C 1
ATOM 1875 O O . PHE A 1 237 ? -13.108 -9.423 7.153 1.00 64.75 237 PHE A O 1
ATOM 1882 N N . LEU A 1 238 ? -13.027 -10.762 5.366 1.00 56.94 238 LEU A N 1
ATOM 1883 C CA . LEU A 1 238 ? -12.379 -9.763 4.507 1.00 56.94 238 LEU A CA 1
ATOM 1884 C C . LEU A 1 238 ? -13.224 -8.493 4.331 1.00 56.94 238 LEU A C 1
ATOM 1886 O O . LEU A 1 238 ? -12.688 -7.384 4.357 1.00 56.94 238 LEU A O 1
ATOM 1890 N N . ASN A 1 239 ? -14.543 -8.630 4.166 1.00 61.12 239 ASN A N 1
ATOM 1891 C CA . ASN A 1 239 ? -15.444 -7.483 4.032 1.00 61.12 239 ASN A CA 1
ATOM 1892 C C . ASN A 1 239 ? -15.507 -6.641 5.314 1.00 61.12 239 ASN A C 1
ATOM 1894 O O . ASN A 1 239 ? -15.573 -5.411 5.231 1.00 61.12 239 ASN A O 1
ATOM 1898 N N . LEU A 1 240 ? -15.459 -7.278 6.487 1.00 64.31 240 LEU A N 1
ATOM 1899 C CA . LEU A 1 240 ? -15.338 -6.588 7.770 1.00 64.31 240 LEU A CA 1
ATOM 1900 C C . LEU A 1 240 ? -14.034 -5.791 7.843 1.00 64.31 240 LEU A C 1
ATOM 1902 O O . LEU A 1 240 ? -14.071 -4.590 8.116 1.00 64.31 240 LEU A O 1
ATOM 1906 N N . MET A 1 241 ? -12.905 -6.437 7.546 1.00 56.38 241 MET A N 1
ATOM 1907 C CA . MET A 1 241 ? -11.582 -5.809 7.586 1.00 56.38 241 MET A CA 1
ATOM 1908 C C . MET A 1 241 ? -11.495 -4.614 6.631 1.00 56.38 241 MET A C 1
ATOM 1910 O O . MET A 1 241 ? -11.085 -3.525 7.027 1.00 56.38 241 MET A O 1
ATOM 1914 N N . ALA A 1 242 ? -11.996 -4.764 5.403 1.00 53.84 242 ALA A N 1
ATOM 1915 C CA . ALA A 1 242 ? -12.025 -3.687 4.417 1.00 53.84 242 ALA A CA 1
ATOM 1916 C C . ALA A 1 242 ? -12.898 -2.489 4.842 1.00 53.84 242 ALA A C 1
ATOM 1918 O O . ALA A 1 242 ? -12.589 -1.347 4.497 1.00 53.84 242 ALA A O 1
ATOM 1919 N N . ARG A 1 243 ? -13.996 -2.722 5.575 1.00 60.84 243 ARG A N 1
ATOM 1920 C CA . ARG A 1 243 ? -14.845 -1.650 6.126 1.00 60.84 243 ARG A CA 1
ATOM 1921 C C . ARG A 1 243 ? -14.178 -0.954 7.308 1.00 60.84 243 ARG A C 1
ATOM 1923 O O . ARG A 1 243 ? -14.193 0.270 7.360 1.00 60.84 243 ARG A O 1
ATOM 1930 N N . LYS A 1 244 ? -13.573 -1.720 8.217 1.00 58.69 244 LYS A N 1
ATOM 1931 C CA . LYS A 1 244 ? -12.921 -1.190 9.419 1.00 58.69 244 LYS A CA 1
ATOM 1932 C C . LYS A 1 244 ? -11.692 -0.350 9.095 1.00 58.69 244 LYS A C 1
ATOM 1934 O O . LYS A 1 244 ? -11.543 0.713 9.677 1.00 58.69 244 LYS A O 1
ATOM 1939 N N . MET A 1 245 ? -10.898 -0.746 8.101 1.00 49.78 245 MET A N 1
ATOM 1940 C CA . MET A 1 245 ? -9.771 0.069 7.632 1.00 49.78 245 MET A CA 1
ATOM 1941 C C . MET A 1 245 ? -10.221 1.434 7.105 1.00 49.78 245 MET A C 1
ATOM 1943 O O . MET A 1 245 ? -9.632 2.440 7.467 1.00 49.78 245 MET A O 1
ATOM 1947 N N . LYS A 1 246 ? -11.323 1.499 6.343 1.00 53.69 246 LYS A N 1
ATOM 1948 C CA . LYS A 1 246 ? -11.880 2.787 5.893 1.00 53.69 246 LYS A CA 1
ATOM 1949 C C . LYS A 1 246 ? -12.364 3.669 7.045 1.00 53.69 246 LYS A C 1
ATOM 1951 O O . LYS A 1 246 ? -12.291 4.887 6.940 1.00 53.69 246 LYS A O 1
ATOM 1956 N N . GLU A 1 247 ? -12.894 3.072 8.114 1.00 57.75 247 GLU A N 1
ATOM 1957 C CA . GLU A 1 247 ? -13.286 3.812 9.321 1.00 57.75 247 GLU A CA 1
ATOM 1958 C C . GLU A 1 247 ? -12.057 4.341 10.073 1.00 57.75 247 GLU A C 1
ATOM 1960 O O . GLU A 1 247 ? -12.078 5.483 10.526 1.00 57.75 247 GLU A O 1
ATOM 1965 N N . THR A 1 248 ? -10.984 3.549 10.174 1.00 53.34 248 THR A N 1
ATOM 1966 C CA . THR A 1 248 ? -9.733 3.972 10.820 1.00 53.34 248 THR A CA 1
ATOM 1967 C C . THR A 1 248 ? -9.001 5.044 10.017 1.00 53.34 248 THR A C 1
ATOM 1969 O O . THR A 1 248 ? -8.612 6.044 10.610 1.00 53.34 248 THR A O 1
ATOM 1972 N N . ASP A 1 249 ? -8.901 4.906 8.692 1.00 55.75 249 ASP A N 1
ATOM 1973 C CA . ASP A 1 249 ? -8.311 5.927 7.812 1.00 55.75 249 ASP A CA 1
ATOM 1974 C C . ASP A 1 249 ? -9.047 7.267 7.966 1.00 55.75 249 ASP A C 1
ATOM 1976 O O . ASP A 1 249 ? -8.420 8.310 8.146 1.00 55.75 249 ASP A O 1
ATOM 1980 N N . ALA A 1 250 ? -10.385 7.239 7.983 1.00 58.50 250 ALA A N 1
ATOM 1981 C CA . ALA A 1 250 ? -11.196 8.434 8.199 1.00 58.50 250 ALA A CA 1
ATOM 1982 C C . ALA A 1 250 ? -10.994 9.039 9.602 1.00 58.50 250 ALA A C 1
ATOM 1984 O O . ALA A 1 250 ? -10.934 10.260 9.742 1.00 58.50 250 ALA A O 1
ATOM 1985 N N . GLU A 1 251 ? -10.877 8.218 10.652 1.00 64.06 251 GLU A N 1
ATOM 1986 C CA . GLU A 1 251 ? -10.584 8.714 12.004 1.00 64.06 251 GLU A CA 1
ATOM 1987 C C . GLU A 1 251 ? -9.176 9.328 12.090 1.00 64.06 251 GLU A C 1
ATOM 1989 O O . GLU A 1 251 ? -9.004 10.381 12.705 1.00 64.06 251 GLU A O 1
ATOM 1994 N N . GLU A 1 252 ? -8.174 8.713 11.461 1.00 62.88 252 GLU A N 1
ATOM 1995 C CA . GLU A 1 252 ? -6.802 9.226 11.401 1.00 62.88 252 GLU A CA 1
ATOM 1996 C C . GLU A 1 252 ? -6.703 10.530 10.610 1.00 62.88 252 GLU A C 1
ATOM 1998 O O . GLU A 1 252 ? -6.086 11.479 11.092 1.00 62.88 252 GLU A O 1
ATOM 2003 N N . GLU A 1 253 ? -7.356 10.630 9.449 1.00 62.91 253 GLU A N 1
ATOM 2004 C CA . GLU A 1 253 ? -7.451 11.877 8.679 1.00 62.91 253 GLU A CA 1
ATOM 2005 C C . GLU A 1 253 ? -8.087 12.998 9.510 1.00 62.91 253 GLU A C 1
ATOM 2007 O O . GLU A 1 253 ? -7.585 14.126 9.535 1.00 62.91 253 GLU A O 1
ATOM 2012 N N . LEU A 1 254 ? -9.149 12.689 10.261 1.00 72.00 254 LEU A N 1
ATOM 2013 C CA . LEU A 1 254 ? -9.776 13.644 11.173 1.00 72.00 254 LEU A CA 1
ATOM 2014 C C . LEU A 1 254 ? -8.850 14.028 12.330 1.00 72.00 254 LEU A C 1
ATOM 2016 O O . LEU A 1 254 ? -8.857 15.187 12.742 1.00 72.00 254 LEU A O 1
ATOM 2020 N N . ARG A 1 255 ? -8.031 13.104 12.847 1.00 74.94 255 ARG A N 1
ATOM 2021 C CA . ARG A 1 255 ? -7.035 13.403 13.891 1.00 74.94 255 ARG A CA 1
ATOM 2022 C C . ARG A 1 255 ? -5.900 14.274 13.375 1.00 74.94 255 ARG A C 1
ATOM 2024 O O . ARG A 1 255 ? -5.491 15.193 14.078 1.00 74.94 255 ARG A O 1
ATOM 2031 N N . GLU A 1 256 ? -5.392 14.015 12.177 1.00 71.44 256 GLU A N 1
ATOM 2032 C CA . GLU A 1 256 ? -4.367 14.858 11.557 1.00 71.44 256 GLU A CA 1
ATOM 2033 C C . GLU A 1 256 ? -4.919 16.253 11.253 1.00 71.44 256 GLU A C 1
ATOM 2035 O O . GLU A 1 256 ? -4.285 17.251 11.596 1.00 71.44 256 GLU A O 1
ATOM 2040 N N . ALA A 1 257 ? -6.146 16.347 10.731 1.00 73.69 257 ALA A N 1
ATOM 2041 C CA . ALA A 1 257 ? -6.833 17.624 10.574 1.00 73.69 257 ALA A CA 1
ATOM 2042 C C . ALA A 1 257 ? -6.986 18.342 11.923 1.00 73.69 257 ALA A C 1
ATOM 2044 O O . ALA A 1 257 ? -6.643 19.517 12.029 1.00 73.69 257 ALA A O 1
ATOM 2045 N N . PHE A 1 258 ? -7.408 17.634 12.973 1.00 76.88 258 PHE A N 1
ATOM 2046 C CA . PHE A 1 258 ? -7.542 18.187 14.321 1.00 76.88 258 PHE A CA 1
ATOM 2047 C C . PHE A 1 258 ? -6.217 18.765 14.844 1.00 76.88 258 PHE A C 1
ATOM 2049 O O . PHE A 1 258 ? -6.198 19.894 15.329 1.00 76.88 258 PHE A O 1
ATOM 2056 N N . LYS A 1 259 ? -5.086 18.069 14.653 1.00 79.75 259 LYS A N 1
ATOM 2057 C CA . LYS A 1 259 ? -3.739 18.555 15.028 1.00 79.75 259 LYS A CA 1
ATOM 2058 C C . LYS A 1 259 ? -3.307 19.821 14.282 1.00 79.75 259 LYS A C 1
ATOM 2060 O O . LYS A 1 259 ? -2.451 20.563 14.763 1.00 79.75 259 LYS A O 1
ATOM 2065 N N . VAL A 1 260 ? -3.842 20.078 13.086 1.00 79.50 260 VAL A N 1
ATOM 2066 C CA . VAL A 1 260 ? -3.556 21.327 12.359 1.00 79.50 260 VAL A CA 1
ATOM 2067 C C . VAL A 1 260 ? -4.177 22.525 13.080 1.00 79.50 260 VAL A C 1
ATOM 2069 O O . VAL A 1 260 ? -3.563 23.602 13.094 1.00 79.50 260 VAL A O 1
ATOM 2072 N N . PHE A 1 261 ? -5.354 22.324 13.680 1.00 80.19 261 PHE A N 1
ATOM 2073 C CA . PHE A 1 261 ? -6.069 23.319 14.472 1.00 80.19 261 PHE A CA 1
ATOM 2074 C C . PHE A 1 261 ? -5.522 23.428 15.900 1.00 80.19 261 PHE A C 1
ATOM 2076 O O . PHE A 1 261 ? -5.165 24.533 16.295 1.00 80.19 261 PHE A O 1
ATOM 2083 N N . ASP A 1 262 ? -5.388 22.318 16.627 1.00 86.56 262 ASP A N 1
ATOM 2084 C CA . ASP A 1 262 ? -4.865 22.261 18.003 1.00 86.56 262 ASP A CA 1
ATOM 2085 C C . ASP A 1 262 ? -3.339 22.494 18.025 1.00 86.56 262 ASP A C 1
ATOM 2087 O O . ASP A 1 262 ? -2.523 21.572 17.917 1.00 86.56 262 ASP A O 1
ATOM 2091 N N . LYS A 1 263 ? -2.933 23.768 18.087 1.00 82.81 263 LYS A N 1
ATOM 2092 C CA . LYS A 1 263 ? -1.525 24.180 17.962 1.00 82.81 263 LYS A CA 1
ATOM 2093 C C . LYS A 1 263 ? -0.754 23.956 19.248 1.00 82.81 263 LYS A C 1
ATOM 2095 O O . LYS A 1 263 ? 0.457 23.719 19.185 1.00 82.81 263 LYS A O 1
ATOM 2100 N N . ASP A 1 264 ? -1.417 24.110 20.387 1.00 86.88 264 ASP A N 1
ATOM 2101 C CA . ASP A 1 264 ? -0.808 23.933 21.700 1.00 86.88 264 ASP A CA 1
ATOM 2102 C C . ASP A 1 264 ? -0.897 22.484 22.218 1.00 86.88 264 ASP A C 1
ATOM 2104 O O . ASP A 1 264 ? -0.249 22.165 23.219 1.00 86.88 264 ASP A O 1
ATOM 2108 N N . GLN A 1 265 ? -1.577 21.600 21.474 1.00 87.12 265 GLN A N 1
ATOM 2109 C CA . GLN A 1 265 ? -1.755 20.173 21.755 1.00 87.12 265 GLN A CA 1
ATOM 2110 C C . GLN A 1 265 ? -2.489 19.925 23.074 1.00 87.12 265 GLN A C 1
ATOM 2112 O O . GLN A 1 265 ? -2.202 18.956 23.788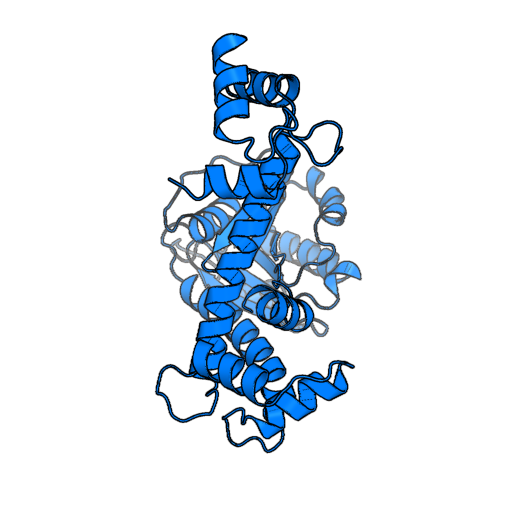 1.00 87.12 265 GLN A O 1
ATOM 2117 N N . ASN A 1 266 ? -3.406 20.821 23.431 1.00 88.56 266 ASN A N 1
ATOM 2118 C CA . ASN A 1 266 ? -4.184 20.706 24.656 1.00 88.56 266 ASN A CA 1
ATOM 2119 C C . ASN A 1 266 ? -5.390 19.754 24.508 1.00 88.56 266 ASN A C 1
ATOM 2121 O O . ASN A 1 266 ? -6.009 19.408 25.518 1.00 88.56 266 ASN A O 1
ATOM 2125 N N . GLY A 1 267 ? -5.682 19.284 23.288 1.00 88.38 267 GLY A N 1
ATOM 2126 C CA . GLY A 1 267 ? -6.785 18.378 22.970 1.00 88.38 267 GLY A CA 1
ATOM 2127 C C . GLY A 1 267 ? -8.103 19.071 22.612 1.00 88.38 267 GLY A C 1
ATOM 2128 O O . GLY A 1 267 ? -9.112 18.382 22.458 1.00 88.38 267 GLY A O 1
ATOM 2129 N N . TYR A 1 268 ? -8.101 20.397 22.472 1.00 91.94 268 TYR A N 1
ATOM 2130 C CA . TYR A 1 268 ? -9.256 21.240 22.175 1.00 91.94 268 TYR A CA 1
ATOM 2131 C C . TYR A 1 268 ? -8.892 22.282 21.113 1.00 91.94 268 TYR A C 1
ATOM 2133 O O . TYR A 1 268 ? -7.774 22.780 21.060 1.00 91.94 268 TYR A O 1
ATOM 2141 N N . ILE A 1 269 ? -9.857 22.655 20.273 1.00 89.25 269 ILE A N 1
ATOM 2142 C CA . ILE A 1 269 ? -9.705 23.756 19.320 1.00 89.25 269 ILE A CA 1
ATOM 2143 C C . ILE A 1 269 ? -10.349 25.002 19.914 1.00 89.25 269 ILE A C 1
ATOM 2145 O O . ILE A 1 269 ? -11.570 25.087 20.071 1.00 89.25 269 ILE A O 1
ATOM 2149 N N . SER A 1 270 ? -9.527 26.006 20.199 1.00 90.69 270 SER A N 1
ATOM 2150 C CA . SER A 1 270 ? -10.006 27.314 20.632 1.00 90.69 270 SER A CA 1
ATOM 2151 C C . SER A 1 270 ? -10.435 28.200 19.452 1.00 90.69 270 SER A C 1
ATOM 2153 O O . SER A 1 270 ? -9.953 28.074 18.323 1.00 90.69 270 SER A O 1
ATOM 2155 N N . ALA A 1 271 ? -11.276 29.207 19.720 1.00 88.06 271 ALA A N 1
ATOM 2156 C CA . ALA A 1 271 ? -11.627 30.237 18.732 1.00 88.06 271 ALA A CA 1
ATOM 2157 C C . ALA A 1 271 ? -10.388 30.936 18.127 1.00 88.06 271 ALA A C 1
ATOM 2159 O O . ALA A 1 271 ? -10.377 31.323 16.958 1.00 88.06 271 ALA A O 1
ATOM 2160 N N . THR A 1 272 ? -9.322 31.096 18.913 1.00 88.06 272 THR A N 1
ATOM 2161 C CA . THR A 1 272 ? -8.078 31.724 18.444 1.00 88.06 272 THR A CA 1
ATOM 2162 C C . THR A 1 272 ? -7.350 30.830 17.443 1.00 88.06 272 THR A C 1
ATOM 2164 O O . THR A 1 272 ? -6.850 31.311 16.426 1.00 88.06 272 THR A O 1
ATOM 2167 N N . GLU A 1 273 ? -7.310 29.527 17.700 1.00 87.12 273 GLU A N 1
ATOM 2168 C CA . GLU A 1 273 ? -6.687 28.537 16.824 1.00 87.12 273 GLU A CA 1
ATOM 2169 C C . GLU A 1 273 ? -7.448 28.362 15.516 1.00 87.12 273 GLU A C 1
ATOM 2171 O O . GLU A 1 273 ? -6.844 28.460 14.445 1.00 87.12 273 GLU A O 1
ATOM 2176 N N . LEU A 1 274 ? -8.775 28.232 15.593 1.00 83.38 274 LEU A N 1
ATOM 2177 C CA . LEU A 1 274 ? -9.645 28.168 14.421 1.00 83.38 274 LEU A CA 1
ATOM 2178 C C . LEU A 1 274 ? -9.442 29.391 13.511 1.00 83.38 274 LEU A C 1
ATOM 2180 O O . LEU A 1 274 ? -9.213 29.250 12.309 1.00 83.38 274 LEU A O 1
ATOM 2184 N N . ARG A 1 275 ? -9.421 30.598 14.094 1.00 82.88 275 ARG A N 1
ATOM 2185 C CA . ARG A 1 275 ? -9.131 31.850 13.374 1.00 82.88 275 ARG A CA 1
ATOM 2186 C C . ARG A 1 275 ? -7.771 31.813 12.680 1.00 82.88 275 ARG A C 1
ATOM 2188 O O . ARG A 1 275 ? -7.666 32.194 11.515 1.00 82.88 275 ARG A O 1
ATOM 2195 N N . ASN A 1 276 ? -6.726 31.408 13.397 1.00 80.50 276 ASN A N 1
ATOM 2196 C CA . ASN A 1 276 ? -5.363 31.411 12.872 1.00 80.50 276 ASN A CA 1
ATOM 2197 C C . ASN A 1 276 ? -5.215 30.461 11.681 1.00 80.50 276 ASN A C 1
ATOM 2199 O O . ASN A 1 276 ? -4.543 30.803 10.707 1.00 80.50 276 ASN A O 1
ATOM 2203 N N . VAL A 1 277 ? -5.859 29.293 11.730 1.00 78.06 277 VAL A N 1
ATOM 2204 C CA . VAL A 1 277 ? -5.865 28.354 10.604 1.00 78.06 277 VAL A CA 1
ATOM 2205 C C . VAL A 1 277 ? -6.623 28.931 9.407 1.00 78.06 277 VAL A C 1
ATOM 2207 O O . VAL A 1 277 ? -6.080 28.927 8.305 1.00 78.06 277 VAL A O 1
ATOM 2210 N N . MET A 1 278 ? -7.806 29.517 9.609 1.00 74.38 278 MET A N 1
ATOM 2211 C CA . MET A 1 278 ? -8.603 30.103 8.519 1.00 74.38 278 MET A CA 1
ATOM 2212 C C . MET A 1 278 ? -7.884 31.265 7.819 1.00 74.38 278 MET A C 1
ATOM 2214 O O . MET A 1 278 ? -7.864 31.338 6.591 1.00 74.38 278 MET A O 1
ATOM 2218 N N . ILE A 1 279 ? -7.180 32.109 8.581 1.00 76.00 279 ILE A N 1
ATOM 2219 C CA . ILE A 1 279 ? -6.338 33.179 8.021 1.00 76.00 279 ILE A CA 1
ATOM 2220 C C . ILE A 1 279 ? -5.196 32.606 7.171 1.00 76.00 279 ILE A C 1
ATOM 2222 O O . ILE A 1 279 ? -4.900 33.143 6.102 1.00 76.00 279 ILE A O 1
ATOM 2226 N N . ASN A 1 280 ? -4.563 31.515 7.613 1.00 70.38 280 ASN A N 1
ATOM 2227 C CA . ASN A 1 280 ? -3.499 30.852 6.853 1.00 70.38 280 ASN A CA 1
ATOM 2228 C C . ASN A 1 280 ? -4.012 30.196 5.561 1.00 70.38 280 ASN A C 1
ATOM 2230 O O . ASN A 1 280 ? -3.253 30.080 4.602 1.00 70.38 280 ASN A O 1
ATOM 2234 N N . LEU A 1 281 ? -5.294 29.825 5.512 1.00 63.44 281 LEU A N 1
ATOM 2235 C CA . LEU A 1 281 ? -5.977 29.338 4.310 1.00 63.44 281 LEU A CA 1
ATOM 2236 C C . LEU A 1 281 ? -6.436 30.473 3.374 1.00 63.44 281 LEU A C 1
ATOM 2238 O O . LEU A 1 281 ? -6.992 30.210 2.311 1.00 63.44 281 LEU A O 1
ATOM 2242 N N . GLY A 1 282 ? -6.162 31.734 3.728 1.00 67.31 282 GLY A N 1
ATOM 2243 C CA . GLY A 1 282 ? -6.509 32.911 2.928 1.00 67.31 282 GLY A CA 1
ATOM 2244 C C . GLY A 1 282 ? -7.919 33.447 3.178 1.00 67.31 282 GLY A C 1
ATOM 2245 O O . GLY A 1 282 ? -8.297 34.451 2.569 1.00 67.31 282 GLY A O 1
ATOM 2246 N N . GLU A 1 283 ? -8.665 32.836 4.098 1.00 72.00 283 GLU A N 1
ATOM 2247 C CA . GLU A 1 283 ? -10.011 33.249 4.475 1.00 72.00 283 GLU A CA 1
ATOM 2248 C C . GLU A 1 283 ? -9.955 34.303 5.585 1.00 72.00 283 GLU A C 1
ATOM 2250 O O . GLU A 1 283 ? -9.274 34.164 6.605 1.00 72.00 283 GLU A O 1
ATOM 2255 N N . LYS A 1 284 ? -10.676 35.409 5.392 1.00 76.19 284 LYS A N 1
ATOM 2256 C CA . LYS A 1 284 ? -10.798 36.454 6.413 1.00 76.19 284 LYS A CA 1
ATOM 2257 C C . LYS A 1 284 ? -12.088 36.242 7.173 1.00 76.19 284 LYS A C 1
ATOM 2259 O O . LYS A 1 284 ? -13.157 36.413 6.604 1.00 76.19 284 LYS A O 1
ATOM 2264 N N . MET A 1 285 ? -11.966 35.965 8.464 1.00 71.56 285 MET A N 1
ATOM 2265 C CA . MET A 1 285 ? -13.115 35.772 9.341 1.00 71.56 285 MET A CA 1
ATOM 2266 C C . MET A 1 285 ? -13.157 36.832 10.436 1.00 71.56 285 MET A C 1
ATOM 2268 O O . MET A 1 285 ? -12.125 37.227 10.988 1.00 71.56 285 MET A O 1
ATOM 2272 N N . THR A 1 286 ? -14.352 37.290 10.778 1.00 85.19 286 THR A N 1
ATOM 2273 C CA . THR A 1 286 ? -14.612 38.181 11.914 1.00 85.19 286 THR A CA 1
ATOM 2274 C C . THR A 1 286 ? -14.633 37.410 13.238 1.00 85.19 286 THR A C 1
ATOM 2276 O O . THR A 1 286 ? -14.678 36.180 13.262 1.00 85.19 286 THR A O 1
ATOM 2279 N N . ASP A 1 287 ? -14.541 38.113 14.371 1.00 82.88 287 ASP A N 1
ATOM 2280 C CA . ASP A 1 287 ? -14.691 37.513 15.712 1.00 82.88 287 ASP A CA 1
ATOM 2281 C C . ASP A 1 287 ? -16.050 36.840 15.894 1.00 82.88 287 ASP A C 1
ATOM 2283 O O . ASP A 1 287 ? -16.126 35.743 16.442 1.00 82.88 287 ASP A O 1
ATOM 2287 N N . GLU A 1 288 ? -17.099 37.443 15.346 1.00 85.44 288 GLU A N 1
ATOM 2288 C CA . GLU A 1 288 ? -18.466 36.936 15.423 1.00 85.44 288 GLU A CA 1
ATOM 2289 C C . GLU A 1 288 ? -18.646 35.632 14.632 1.00 85.44 288 GLU A C 1
ATOM 2291 O O . GLU A 1 288 ? -19.250 34.693 15.144 1.00 85.44 288 GLU A O 1
ATOM 2296 N N . GLU A 1 289 ? -18.072 35.532 13.428 1.00 79.56 289 GLU A N 1
ATOM 2297 C CA . GLU A 1 289 ? -18.159 34.321 12.597 1.00 79.56 289 GLU A CA 1
ATOM 2298 C C . GLU A 1 289 ? -17.436 33.131 13.233 1.00 79.56 289 GLU A C 1
ATOM 2300 O O . GLU A 1 289 ? -17.974 32.030 13.273 1.00 79.56 289 GLU A O 1
ATOM 2305 N N . VAL A 1 290 ? -16.243 33.350 13.791 1.00 80.75 290 VAL A N 1
ATOM 230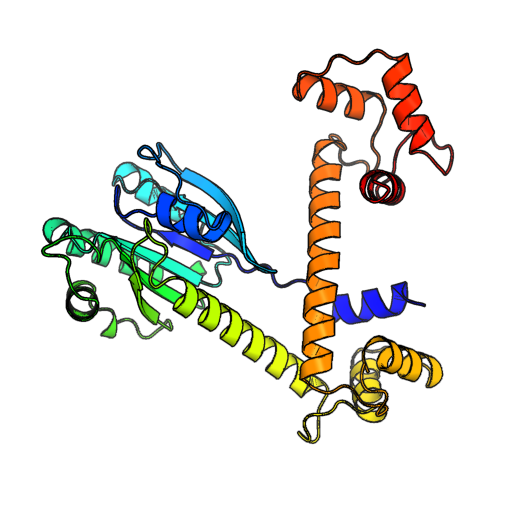6 C CA . VAL A 1 290 ? -15.478 32.275 14.442 1.00 80.75 290 VAL A CA 1
ATOM 2307 C C . VAL A 1 290 ? -16.171 31.796 15.716 1.00 80.75 290 VAL A C 1
ATOM 2309 O O . VAL A 1 290 ? -16.242 30.595 15.961 1.00 80.75 290 VAL A O 1
ATOM 2312 N N . LEU A 1 291 ? -16.728 32.712 16.512 1.00 82.94 291 LEU A N 1
ATOM 2313 C CA . LEU A 1 291 ? -17.503 32.345 17.699 1.00 82.94 291 LEU A CA 1
ATOM 2314 C C . LEU A 1 291 ? -18.774 31.572 17.337 1.00 82.94 291 LEU A C 1
ATOM 2316 O O . LEU A 1 291 ? -19.160 30.664 18.070 1.00 82.94 291 LEU A O 1
ATOM 2320 N N . GLN A 1 292 ? -19.412 31.909 16.215 1.00 83.50 292 GLN A N 1
ATOM 2321 C CA . GLN A 1 292 ? -20.580 31.184 15.729 1.00 83.50 292 GLN A CA 1
ATOM 2322 C C . GLN A 1 292 ? -20.216 29.758 15.292 1.00 83.50 292 GLN A C 1
ATOM 2324 O O . GLN A 1 292 ? -20.937 28.834 15.651 1.00 83.50 292 GLN A O 1
ATOM 2329 N N . MET A 1 293 ? -19.077 29.564 14.617 1.00 80.69 293 MET A N 1
ATOM 2330 C CA . MET A 1 293 ? -18.587 28.227 14.253 1.00 80.69 293 MET A CA 1
ATOM 2331 C C . MET A 1 293 ? -18.287 27.359 15.477 1.00 80.69 293 MET A C 1
ATOM 2333 O O . MET A 1 293 ? -18.705 26.206 15.520 1.00 80.69 293 MET A O 1
ATOM 2337 N N . ILE A 1 294 ? -17.605 27.916 16.486 1.00 86.19 294 ILE A N 1
ATOM 2338 C CA . ILE A 1 294 ? -17.345 27.197 17.742 1.00 86.19 294 ILE A CA 1
ATOM 2339 C C . ILE A 1 294 ? -18.669 26.806 18.391 1.00 86.19 294 ILE A C 1
ATOM 2341 O O . ILE A 1 294 ? -18.870 25.646 18.703 1.00 86.19 294 ILE A O 1
ATOM 2345 N N . LYS A 1 295 ? -19.612 27.742 18.506 1.00 87.12 295 LYS A N 1
ATOM 2346 C CA . LYS A 1 295 ? -20.918 27.497 19.128 1.00 87.12 295 LYS A CA 1
ATOM 2347 C C . LYS A 1 295 ? -21.777 26.459 18.395 1.00 87.12 295 LYS A C 1
ATOM 2349 O O . LYS A 1 295 ? -22.658 25.860 19.003 1.00 87.12 295 LYS A O 1
ATOM 2354 N N . GLU A 1 296 ? -21.598 26.303 17.088 1.00 83.06 296 GLU A N 1
ATOM 2355 C CA . GLU A 1 296 ? -22.305 25.290 16.297 1.00 83.06 296 GLU A CA 1
ATOM 2356 C C . GLU A 1 296 ? -21.719 23.885 16.479 1.00 83.06 296 GLU A C 1
ATOM 2358 O O . GLU A 1 296 ? -22.459 22.907 16.363 1.00 83.06 296 GLU A O 1
ATOM 2363 N N . ALA A 1 297 ? -20.424 23.788 16.783 1.00 81.38 297 ALA A N 1
ATOM 2364 C CA . ALA A 1 297 ? -19.721 22.526 16.994 1.00 81.38 297 ALA A CA 1
ATOM 2365 C C . ALA A 1 297 ? -19.700 22.084 18.471 1.00 81.38 297 ALA A C 1
ATOM 2367 O O . ALA A 1 297 ? -19.835 20.894 18.747 1.00 81.38 297 ALA A O 1
ATOM 2368 N N . ASP A 1 298 ? -19.573 23.040 19.392 1.00 89.75 298 ASP A N 1
ATOM 2369 C CA . ASP A 1 298 ? -19.531 22.872 20.846 1.00 89.75 298 ASP A CA 1
ATOM 2370 C C . ASP A 1 298 ? -20.901 22.411 21.376 1.00 89.75 298 ASP A C 1
ATOM 2372 O O . ASP A 1 298 ? -21.867 23.178 21.481 1.00 89.75 298 ASP A O 1
ATOM 2376 N N . THR A 1 299 ? -21.003 21.118 21.671 1.00 87.25 299 THR A N 1
ATOM 2377 C CA . THR A 1 299 ? -22.230 20.478 22.148 1.00 87.25 299 THR A CA 1
ATOM 2378 C C . THR A 1 299 ? -22.307 20.375 23.662 1.00 87.25 299 THR A C 1
ATOM 2380 O O . THR A 1 299 ? -23.420 20.271 24.193 1.00 87.25 299 THR A O 1
ATOM 2383 N N . ASP A 1 300 ? -21.171 20.393 24.356 1.00 87.44 300 ASP A N 1
ATOM 2384 C CA . ASP A 1 300 ? -21.117 20.330 25.816 1.00 87.44 300 ASP A CA 1
ATOM 2385 C C . ASP A 1 300 ? -21.085 21.716 26.496 1.00 87.44 300 ASP A C 1
ATOM 2387 O O . ASP A 1 300 ? -21.409 21.832 27.684 1.00 87.44 300 ASP A O 1
ATOM 2391 N N . GLY A 1 301 ? -20.859 22.775 25.718 1.00 89.50 301 GLY A N 1
ATOM 2392 C CA . GLY A 1 301 ? -20.910 24.173 26.120 1.00 89.50 301 GLY A CA 1
ATOM 2393 C C . GLY A 1 301 ? -19.651 24.659 26.833 1.00 89.50 301 GLY A C 1
ATOM 2394 O O . GLY A 1 301 ? -19.743 25.634 27.594 1.00 89.50 301 GLY A O 1
ATOM 2395 N N . ASP A 1 302 ? -18.509 23.988 26.661 1.00 88.50 302 ASP A N 1
ATOM 2396 C CA . ASP A 1 302 ? -17.243 24.365 27.296 1.00 88.50 302 ASP A CA 1
ATOM 2397 C C . ASP A 1 302 ? -16.539 25.563 26.619 1.00 88.50 302 ASP A C 1
ATOM 2399 O O . ASP A 1 302 ? -15.586 26.134 27.170 1.00 88.50 302 ASP A O 1
ATOM 2403 N N . GLY A 1 303 ? -17.075 26.023 25.484 1.00 87.50 303 GLY A N 1
ATOM 2404 C CA . GLY A 1 303 ? -16.582 27.154 24.705 1.00 87.50 303 GLY A CA 1
ATOM 2405 C C . GLY A 1 303 ? -15.391 26.818 23.808 1.00 87.50 303 GLY A C 1
ATOM 2406 O O . GLY A 1 303 ? -14.756 27.738 23.277 1.00 87.50 303 GLY A O 1
ATOM 2407 N N . GLN A 1 304 ? -15.066 25.538 23.659 1.00 91.12 304 GLN A N 1
ATOM 2408 C CA . GLN A 1 304 ? -14.026 24.988 22.802 1.00 91.12 304 GLN A CA 1
ATOM 2409 C C . GLN A 1 304 ? -14.607 23.810 22.008 1.00 91.12 304 GLN A C 1
ATOM 2411 O O . GLN A 1 304 ? -15.772 23.469 22.149 1.00 91.12 304 GLN A O 1
ATOM 2416 N N . VAL A 1 305 ? -13.826 23.247 21.085 1.00 90.56 305 VAL A N 1
ATOM 2417 C CA . VAL A 1 305 ? -14.266 22.086 20.299 1.00 90.56 305 VAL A CA 1
ATOM 2418 C C . VAL A 1 305 ? -13.317 20.933 20.567 1.00 90.56 305 VAL A C 1
ATOM 2420 O O . VAL A 1 305 ? -12.144 20.992 20.192 1.00 90.56 305 VAL A O 1
ATOM 2423 N N . ASN A 1 306 ? -13.812 19.884 21.215 1.00 90.94 306 ASN A N 1
ATOM 2424 C CA . ASN A 1 306 ? -13.036 18.665 21.429 1.00 90.94 306 ASN A CA 1
ATOM 2425 C C . ASN A 1 306 ? -13.038 17.765 20.172 1.00 90.94 306 ASN A C 1
ATOM 2427 O O . ASN A 1 306 ? -13.740 18.017 19.189 1.00 90.94 306 ASN A O 1
ATOM 2431 N N . PHE A 1 307 ? -12.234 16.696 20.175 1.00 85.94 307 PHE A N 1
ATOM 2432 C CA . PHE A 1 307 ? -12.107 15.812 19.007 1.00 85.94 307 PHE A CA 1
ATOM 2433 C C . PHE A 1 307 ? -13.436 15.171 18.567 1.00 85.94 307 PHE A C 1
ATOM 2435 O O . PHE A 1 307 ? -13.689 15.045 17.368 1.00 85.94 307 PHE A O 1
ATOM 2442 N N . GLU A 1 308 ? -14.297 14.773 19.508 1.00 84.25 308 GLU A N 1
ATOM 2443 C CA . GLU A 1 308 ? -15.577 14.129 19.184 1.00 84.25 308 GLU A CA 1
ATOM 2444 C C . GLU A 1 308 ? -16.542 15.108 18.502 1.00 84.25 308 GLU A C 1
ATOM 2446 O O . GLU A 1 308 ? -17.257 14.741 17.566 1.00 84.25 308 GLU A O 1
ATOM 2451 N N . GLU A 1 309 ? -16.535 16.366 18.937 1.00 87.75 309 GLU A N 1
ATOM 2452 C CA . GLU A 1 309 ? -17.329 17.456 18.367 1.00 87.75 309 GLU A CA 1
ATOM 2453 C C . GLU A 1 309 ? -16.832 17.866 16.985 1.00 87.75 309 GLU A C 1
ATOM 2455 O O . GLU A 1 309 ? -17.624 17.974 16.046 1.00 87.75 309 GLU A O 1
ATOM 2460 N N . PHE A 1 310 ? -15.513 17.997 16.830 1.00 82.12 310 PHE A N 1
ATOM 2461 C CA . PHE A 1 310 ? -14.877 18.256 15.543 1.00 82.12 310 PHE A CA 1
ATOM 2462 C C . PHE A 1 310 ? -15.176 17.143 14.529 1.00 82.12 310 PHE A C 1
ATOM 2464 O O . PHE A 1 310 ? -15.580 17.420 13.399 1.00 82.12 310 PHE A O 1
ATOM 2471 N N . SER A 1 311 ? -15.036 15.880 14.945 1.00 78.06 311 SER A N 1
ATOM 2472 C CA . SER A 1 311 ? -15.334 14.709 14.114 1.00 78.06 311 SER A CA 1
ATOM 2473 C C . SER A 1 311 ? -16.796 14.703 13.660 1.00 78.06 311 SER A C 1
ATOM 2475 O O . SER A 1 311 ? -17.086 14.575 12.470 1.00 78.06 311 SER A O 1
ATOM 2477 N N . ARG A 1 312 ? -17.733 14.954 14.584 1.00 77.25 312 ARG A N 1
ATOM 2478 C CA . ARG A 1 312 ? -19.167 15.035 14.274 1.00 77.25 312 ARG A CA 1
ATOM 2479 C C . ARG A 1 312 ? -19.485 16.166 13.296 1.00 77.25 312 ARG A C 1
ATOM 2481 O O . ARG A 1 312 ? -20.278 15.954 12.384 1.00 77.25 312 ARG A O 1
ATOM 2488 N N . MET A 1 313 ? -18.879 17.340 13.476 1.00 76.25 313 MET A N 1
ATOM 2489 C CA . MET A 1 313 ? -19.046 18.485 12.576 1.00 76.25 313 MET A CA 1
ATOM 2490 C C . MET A 1 313 ? -18.571 18.150 11.155 1.00 76.25 313 MET A C 1
ATOM 2492 O O . MET A 1 313 ? -19.290 18.407 10.193 1.00 76.25 313 MET A O 1
ATOM 2496 N N . MET A 1 314 ? -17.390 17.542 11.021 1.00 67.81 314 MET A N 1
ATOM 2497 C CA . MET A 1 314 ? -16.794 17.204 9.723 1.00 67.81 314 MET A CA 1
ATOM 2498 C C . MET A 1 314 ? -17.512 16.046 9.011 1.00 67.81 314 MET A C 1
ATOM 2500 O O . MET A 1 314 ? -17.516 15.994 7.784 1.00 67.81 314 MET A O 1
ATOM 2504 N N . MET A 1 315 ? -18.142 15.136 9.761 1.00 58.28 315 MET A N 1
ATOM 2505 C CA . MET A 1 315 ? -18.896 13.995 9.220 1.00 58.28 315 MET A CA 1
ATOM 2506 C C . MET A 1 315 ? -20.369 14.298 8.899 1.00 58.28 315 MET A C 1
ATOM 2508 O O . MET A 1 315 ? -21.034 13.473 8.276 1.00 58.28 315 MET A O 1
ATOM 2512 N N . ALA A 1 316 ? -20.907 15.444 9.325 1.00 52.03 316 ALA A N 1
ATOM 2513 C CA . ALA A 1 316 ? -22.316 15.809 9.133 1.00 52.03 316 ALA A CA 1
ATOM 2514 C C . ALA A 1 316 ? -22.625 16.487 7.777 1.00 52.03 316 ALA A C 1
ATOM 2516 O O . ALA A 1 316 ? -23.692 17.091 7.634 1.00 52.03 316 ALA A O 1
ATOM 2517 N N . VAL A 1 317 ? -21.715 16.392 6.798 1.00 36.56 317 VAL A N 1
ATOM 2518 C CA . VAL A 1 317 ? -21.812 17.022 5.465 1.00 36.56 317 VAL A CA 1
ATOM 2519 C C . VAL A 1 317 ? -22.287 16.038 4.399 1.00 36.56 317 VAL A C 1
ATOM 2521 O O . VAL A 1 317 ? -21.743 14.915 4.337 1.00 36.56 317 VAL A O 1
#

Sequence (317 aa):
MGALLSRFWFMLFPANEYKIVVVGLDNAGKTTTLYKLHLGEVVNTSPTIGSNVEEVVYKNIRFEVWDLGGQERLRTSWTTYYRGSHALIAVIDSTDRARINIMKDELFRLLQHGDLEHTVVLVFANKQDLKDAMSPAEITDALSLHSIKNHDWHIQACCAITGEGFEAIMNRLSADQISEFQEAFCLFDKDGDGCITLEELATVIRSLGQDPTEEELKDMIREVDINGNGTIEFTEFLNLMARKMKETDAEEELREAFKVFDKDQNGYISATELRNVMINLGEKMTDEEVLQMIKEADTDGDGQVNFEEFSRMMMAV

Secondary structure (DSSP, 8-state):
-HHHHHHHHHHHS------EEEE--TTSSHHHHHHHHHHSS----PPP-SEEEEEEEETTEEEEEEEE--SGGGGGGGGGT-TT-SEEEEEEETT-TTTHHHHHHHHHHHHTSGGGTT-EEEEEEE-TTSTTPPPHHHHHHHHTGGG--SS-EEEEE-BTTTTBTHHHHHHHHHHHHHHHHHHHHHHH-SS-SSEE-HHHHHHHHHHTT----HHHHHHHHHTT-SS-SSSEEHHHHHHHHHHHHHHHHHHHHHHHHHHHH-SS-SSEE-HHHHHHHHHHTT----HHHHHHHHHHH-SS-SSSEEHHHHHHHHH--

Nearest PDB structures (foldseek):
  1upt-assembly1_A  TM=9.544E-01  e=1.100E-20  Homo sapiens
  1o3y-assembly1_A  TM=9.395E-01  e=1.479E-20  Mus musculus
  2a5g-assembly1_A  TM=9.416E-01  e=5.789E-20  Homo sapiens
  3vhx-assembly1_C  TM=9.395E-01  e=6.518E-20  Mus musculus
  4kax-assembly1_A  TM=9.414E-01  e=1.048E-19  Homo sapiens

Organism: NCBI:txid320322

Foldseek 3Di:
DVVVVLVVCCVLDPQDAAEEEEDEAWPLCLVLLQCCQAPVAGDDDDTDDAWDWDWGDHQLYTYGYIPQHRDPVRLVVVVVRLQPHQEYEYRGAQQCPPCLLVSLVSVVVVCPDPSCQNYAYEYEQEPPVDPPGHDQVRSCVSSVVVPPDRHHYDYFYYYSRVGPGVVVVVVVVVVVVLVVLVVSVCQQVVVPPQWRALVSVQVSCVVVVDHDDSVRSQVSCVVQVPPPPRIHGSVSSVVVVSVSSVVSVLLVVLVVVVCQQCVVPPQWHALVSVCVSCVVVVHHDDSVRSQVVQVVQDPVPPRIHGSVSSSCVVVVD

Mean predicted aligned error: 16.49 Å

Radius of gyration: 24.22 Å; Cα contacts (8 Å, |Δi|>4): 427; chains: 1; bounding box: 52×65×58 Å

pLDDT: mean 73.16, std 16.39, range [33.88, 98.25]

InterPro domains:
  IPR002048 EF-hand domain [PF13499] (180-241)
  IPR002048 EF-hand domain [PF13499] (251-315)
  IPR002048 EF-hand domain [PS50222] (176-211)
  IPR002048 EF-hand domain [PS50222] (212-247)
  IPR002048 EF-hand domain [PS50222] (249-284)
  IPR002048 EF-hand domain [PS50222] (285-317)
  IPR002048 EF-hand domain [SM00054] (180-208)
  IPR002048 EF-hand domain [SM00054] (216-244)
  IPR002048 EF-hand domain [SM00054] (253-281)
  IPR002048 EF-hand domain [SM00054] (289-317)
  IPR002048 EF-hand domain [cd00051] (180-242)
  IPR002048 EF-hand domain [cd00051] (253-315)
  IPR005225 Small GTP-binding domain [TIGR00231] (16-145)
  IPR006689 Small GTPase superfamily, ARF/SAR type [PF00025] (15-175)
  IPR006689 Small GTPase superfamily, ARF/SAR type [PR00328] (19-42)
  IPR006689 Small GTPase superfamily, ARF/SAR type [PR00328] (47-71)
  IPR006689 Small GTPase superfamily, ARF/SAR type [PR00328] (74-99)
  IPR006689 Small GTPase superfamily, ARF/SAR type [PR00328] (119-140)
  IPR006689 Small GTPase superfamily, ARF/SAR type [SM00178] (1-177)
  IPR011992 EF-hand domain pair [SSF47473] (169-315)

Solvent-accessible surface area (backbone atoms only — not comparable to full-atom values): 17725 Å² total; per-residue (Å²): 114,67,69,62,54,50,50,50,50,43,73,77,52,58,79,73,74,46,30,31,36,42,44,43,53,64,90,21,43,58,65,39,41,49,41,32,60,45,66,78,44,77,66,93,80,76,89,73,86,55,75,46,81,46,79,31,58,50,95,88,37,48,26,52,29,37,50,50,29,40,50,80,90,50,56,80,61,52,78,81,69,48,66,76,26,50,31,37,38,40,28,35,42,22,63,45,72,88,52,41,60,60,52,27,57,50,50,56,57,53,67,69,37,75,58,39,58,81,22,35,37,38,34,34,32,17,47,61,85,45,85,84,32,51,51,60,67,56,48,39,60,65,50,42,54,86,74,56,79,76,44,60,70,50,77,42,58,22,23,44,78,80,47,49,52,49,64,66,50,54,54,45,60,48,46,55,50,49,49,52,52,46,56,57,45,52,67,35,25,79,86,68,83,61,46,33,41,67,68,34,49,50,52,47,47,43,73,74,75,47,87,81,50,72,66,58,54,50,52,57,43,61,77,43,28,82,88,67,81,76,38,40,38,62,71,35,49,51,53,48,52,60,51,51,43,55,52,48,53,52,51,50,54,50,49,56,54,46,52,69,36,24,77,85,68,80,66,44,33,41,59,68,34,52,47,54,49,39,47,74,73,72,44,88,75,55,75,68,56,41,52,49,53,45,60,73,36,27,82,88,69,83,78,36,31,40,64,70,33,50,48,52,58,71,66,73,114